Protein AF-A0A1Y2CC03-F1 (afdb_monomer_lite)

InterPro domains:
  IPR059296 Domain of unknown function DUF8252 [PF26780] (198-250)

Organism: NCBI:txid329046

pLDDT: mean 74.53, std 17.17, range [28.02, 93.81]

Secondary structure (DSSP, 8-state):
-GGGT-----PPPPPP----S-SEEEIIIIIHHHHHHHHHTTS----TT------PPTT-EEEETTEEBTTTBS------SSS------SSSS---SSHHHHHHHHHHHHHHHHHH-SSTTSS--B-SSS-B-TTGGGTT-EEEEE-TTS-EEEEE-EEETTTTEEESS-TTS-----------------------TTSSS-TTS-BSSPPPTTS-HHHHHHHHH-THHHHT-B-HHHHHTHHHHSS---

Structure (mmCIF, N/CA/C/O backbone):
data_AF-A0A1Y2CC03-F1
#
_entry.id   AF-A0A1Y2CC03-F1
#
loop_
_atom_site.group_PDB
_atom_site.id
_atom_site.type_symbol
_atom_site.label_atom_id
_atom_site.label_alt_id
_atom_site.label_comp_id
_atom_site.label_asym_id
_atom_site.label_entity_id
_atom_site.label_seq_id
_atom_site.pdbx_PDB_ins_code
_atom_site.Cartn_x
_atom_site.Cartn_y
_atom_site.Cartn_z
_atom_site.occupancy
_atom_site.B_iso_or_equiv
_atom_site.auth_seq_id
_atom_site.auth_comp_id
_atom_site.auth_asym_id
_atom_site.auth_atom_id
_atom_site.pdbx_PDB_model_num
ATOM 1 N N . MET A 1 1 ? 8.704 -14.230 -10.658 1.00 61.09 1 MET A N 1
ATOM 2 C CA . MET A 1 1 ? 8.666 -15.001 -9.395 1.00 61.09 1 MET A CA 1
ATOM 3 C C . MET A 1 1 ? 8.163 -16.453 -9.520 1.00 61.09 1 MET A C 1
ATOM 5 O O . MET A 1 1 ? 8.523 -17.242 -8.661 1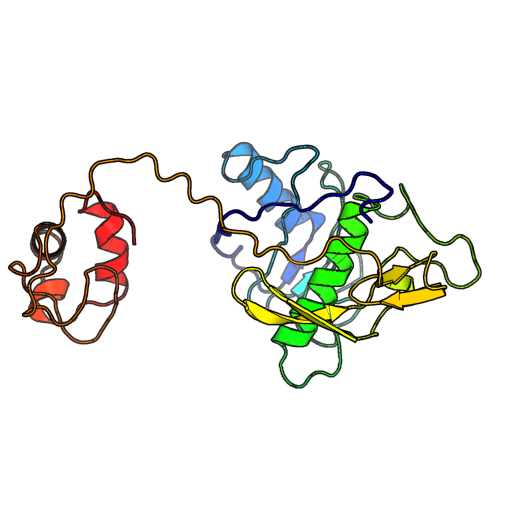.00 61.09 1 MET A O 1
ATOM 9 N N . TYR A 1 2 ? 7.420 -16.869 -10.565 1.00 59.94 2 TYR A N 1
ATOM 10 C CA . TYR A 1 2 ? 6.888 -18.253 -10.681 1.00 59.94 2 TYR A CA 1
ATOM 11 C C . TYR A 1 2 ? 7.929 -19.383 -10.521 1.00 59.94 2 TYR A C 1
ATOM 13 O O . TYR A 1 2 ? 7.615 -20.429 -9.963 1.00 59.94 2 TYR A O 1
ATOM 21 N N . GLN A 1 3 ? 9.178 -19.152 -10.943 1.00 59.22 3 GLN A N 1
ATOM 22 C CA . GLN A 1 3 ? 10.313 -20.075 -10.762 1.00 59.22 3 GLN A CA 1
ATOM 23 C C . GLN A 1 3 ? 10.640 -20.426 -9.294 1.00 59.22 3 GLN A C 1
ATOM 25 O O . GLN A 1 3 ? 11.442 -21.318 -9.048 1.00 59.22 3 GLN A O 1
ATOM 30 N N . TYR A 1 4 ? 10.005 -19.746 -8.336 1.00 63.81 4 TYR A N 1
ATOM 31 C CA . TYR A 1 4 ? 10.145 -19.952 -6.898 1.00 63.81 4 TYR A CA 1
ATOM 32 C C . TYR A 1 4 ? 8.812 -20.324 -6.220 1.00 63.81 4 TYR A C 1
ATOM 34 O O . TYR A 1 4 ? 8.603 -20.037 -5.048 1.00 63.81 4 TYR A O 1
ATOM 42 N N . SER A 1 5 ? 7.867 -20.907 -6.965 1.00 69.44 5 SER A N 1
ATOM 43 C CA . SER A 1 5 ? 6.521 -21.290 -6.492 1.00 69.44 5 SER A CA 1
ATOM 44 C C . SER A 1 5 ? 5.585 -20.138 -6.084 1.00 69.44 5 SER A C 1
ATOM 46 O O . SER A 1 5 ? 4.422 -20.390 -5.771 1.00 69.44 5 SER A O 1
ATOM 48 N N . ILE A 1 6 ? 6.024 -18.877 -6.167 1.00 73.44 6 ILE A N 1
ATOM 49 C CA . ILE A 1 6 ? 5.169 -17.695 -5.977 1.00 73.44 6 ILE A CA 1
ATOM 50 C C . ILE A 1 6 ? 4.218 -17.574 -7.181 1.00 73.44 6 ILE A C 1
ATOM 52 O O . ILE A 1 6 ? 4.602 -17.162 -8.283 1.00 73.44 6 ILE A O 1
ATOM 56 N N . GLY A 1 7 ? 2.972 -18.005 -6.972 1.00 74.38 7 GLY A N 1
ATOM 57 C CA . GLY A 1 7 ? 1.895 -18.001 -7.962 1.00 74.38 7 GLY A CA 1
ATOM 58 C C . GLY A 1 7 ? 1.059 -16.716 -7.973 1.00 74.38 7 GLY A C 1
ATOM 59 O O . GLY A 1 7 ? 1.356 -15.739 -7.292 1.00 74.38 7 GLY A O 1
ATOM 60 N N . ARG A 1 8 ? -0.036 -16.719 -8.745 1.00 76.31 8 ARG A N 1
ATOM 61 C CA . ARG A 1 8 ? -1.055 -15.661 -8.658 1.00 76.31 8 ARG A CA 1
ATOM 62 C C . ARG A 1 8 ? -1.867 -15.842 -7.374 1.00 76.31 8 ARG A C 1
ATOM 64 O O . ARG A 1 8 ? -2.491 -16.887 -7.204 1.00 76.31 8 ARG A O 1
ATOM 71 N N . GLY A 1 9 ? -1.903 -14.816 -6.529 1.00 77.31 9 GLY A N 1
ATOM 72 C CA . GLY A 1 9 ? -2.859 -14.731 -5.426 1.00 77.31 9 GLY A CA 1
ATOM 73 C C . GLY A 1 9 ? -4.279 -14.389 -5.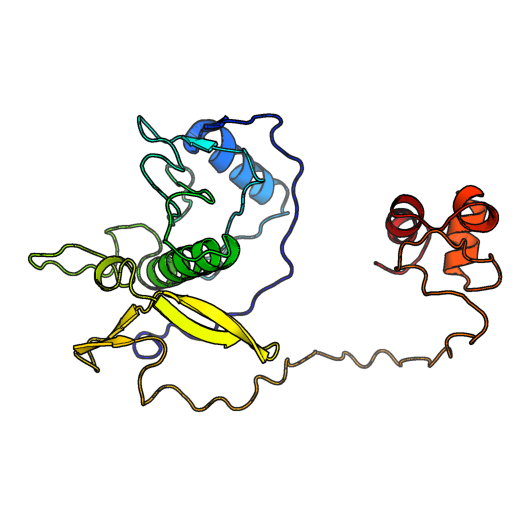896 1.00 77.31 9 GLY A C 1
ATOM 74 O O . GLY A 1 9 ? -4.523 -14.094 -7.069 1.00 77.31 9 GLY A O 1
ATOM 75 N N . SER A 1 10 ? -5.212 -14.390 -4.948 1.00 80.56 10 SER A N 1
ATOM 76 C CA . SER A 1 10 ? -6.584 -13.899 -5.109 1.00 80.56 10 SER A CA 1
ATOM 77 C C . SER A 1 10 ? -6.873 -12.834 -4.056 1.00 80.56 10 SER A C 1
ATOM 79 O O . SER A 1 10 ? -6.612 -13.072 -2.878 1.00 80.56 10 SER A O 1
ATOM 81 N N . ALA A 1 11 ? -7.455 -11.705 -4.455 1.00 81.25 11 ALA A N 1
ATOM 82 C CA . ALA A 1 11 ? -7.939 -10.697 -3.518 1.00 81.25 11 ALA A CA 1
ATOM 83 C C . ALA A 1 11 ? -9.360 -11.022 -3.023 1.00 81.25 11 ALA A C 1
ATOM 85 O O . ALA A 1 11 ? -10.190 -11.540 -3.774 1.00 81.25 11 ALA A O 1
ATOM 86 N N . VAL A 1 12 ? -9.640 -10.666 -1.771 1.00 81.62 12 VAL A N 1
ATOM 87 C CA . VAL A 1 12 ? -10.997 -10.530 -1.217 1.00 81.62 12 VAL A CA 1
ATOM 88 C C . VAL A 1 12 ? -11.350 -9.037 -1.128 1.00 81.62 12 VAL A C 1
ATOM 90 O O . VAL A 1 12 ? -10.433 -8.212 -1.171 1.00 81.62 12 VAL A O 1
ATOM 93 N N . PRO A 1 13 ? -12.635 -8.651 -1.010 1.00 82.94 13 PRO A N 1
ATOM 94 C CA . PRO A 1 13 ? -13.000 -7.262 -0.740 1.00 82.94 13 PRO A CA 1
ATOM 95 C C . PRO A 1 13 ? -12.282 -6.728 0.505 1.00 82.94 13 PRO A C 1
ATOM 97 O O . PRO A 1 13 ? -12.190 -7.422 1.519 1.00 82.94 13 PRO A O 1
ATOM 100 N N . GLY A 1 14 ? -11.770 -5.499 0.422 1.00 79.06 14 GLY A N 1
ATOM 101 C CA . GLY A 1 14 ? -11.147 -4.829 1.561 1.00 79.06 14 GLY A CA 1
ATOM 102 C C . GLY A 1 14 ? -12.165 -4.523 2.661 1.00 79.06 14 GLY A C 1
ATOM 103 O O . GLY A 1 14 ? -13.345 -4.311 2.383 1.00 79.06 14 GLY A O 1
ATOM 104 N N . ILE A 1 15 ? -11.700 -4.471 3.910 1.00 83.88 15 ILE A N 1
ATOM 105 C CA . ILE A 1 15 ? -12.513 -4.026 5.047 1.00 83.88 15 ILE A CA 1
ATOM 106 C C . ILE A 1 15 ? -12.154 -2.586 5.413 1.00 83.88 15 ILE A C 1
ATOM 108 O O . ILE A 1 15 ? -10.980 -2.249 5.559 1.00 83.88 15 ILE A O 1
ATOM 112 N N . ALA A 1 16 ? -13.166 -1.741 5.598 1.00 84.31 16 ALA A N 1
ATOM 113 C CA . ALA A 1 16 ? -12.998 -0.457 6.264 1.00 84.31 16 ALA A CA 1
ATOM 114 C C . ALA A 1 16 ? -13.136 -0.653 7.781 1.00 84.31 16 ALA A C 1
ATOM 116 O O . ALA A 1 16 ? -13.992 -1.406 8.251 1.00 84.31 16 ALA A O 1
ATOM 117 N N . ILE A 1 17 ? -12.298 0.036 8.550 1.00 81.50 17 ILE A N 1
ATOM 118 C CA . ILE A 1 17 ? -12.359 0.066 10.015 1.00 81.50 17 ILE A CA 1
ATOM 119 C C . ILE A 1 17 ? -12.571 1.510 10.487 1.00 81.50 17 ILE A C 1
ATOM 121 O O . ILE A 1 17 ? -12.115 2.433 9.806 1.00 81.50 17 ILE A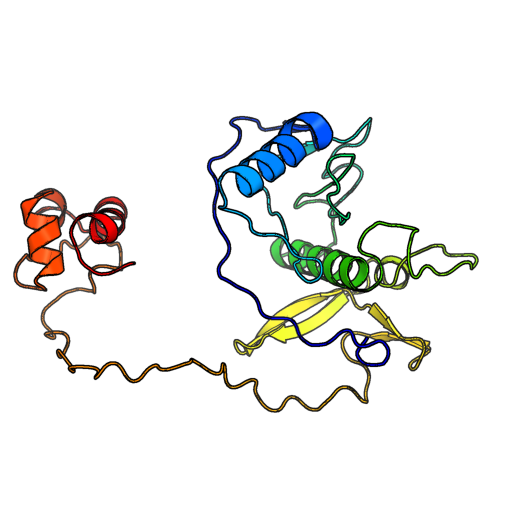 O 1
ATOM 125 N N . PRO A 1 18 ? -13.243 1.739 11.632 1.00 80.44 18 PRO A N 1
ATOM 126 C CA . PRO A 1 18 ? -13.321 3.067 12.230 1.00 80.44 18 PRO A CA 1
ATOM 127 C C . PRO A 1 18 ? -11.924 3.658 12.445 1.00 80.44 18 PRO A C 1
ATOM 129 O O . PRO A 1 18 ? -10.984 2.934 12.780 1.00 80.44 18 PRO A O 1
ATOM 132 N N . THR A 1 19 ? -11.784 4.972 12.266 1.00 73.50 19 THR A N 1
ATOM 133 C CA . THR A 1 19 ? -10.498 5.639 12.497 1.00 73.50 19 THR A CA 1
ATOM 134 C C . THR A 1 19 ? -10.124 5.564 13.979 1.00 73.50 19 THR A C 1
ATOM 136 O O . THR A 1 19 ? -10.984 5.602 14.858 1.00 73.50 19 THR A O 1
ATOM 139 N N . LEU A 1 20 ? -8.825 5.516 14.278 1.00 80.50 20 LEU A N 1
ATOM 140 C CA . LEU A 1 20 ? -8.320 5.505 15.658 1.00 80.50 20 LEU A CA 1
ATOM 141 C C . LEU A 1 20 ? -8.378 6.894 16.337 1.00 80.50 20 LEU A C 1
ATOM 143 O O . LEU A 1 20 ? -7.741 7.106 17.363 1.00 80.50 20 LEU A O 1
ATOM 147 N N . GLY A 1 21 ? -9.103 7.863 15.760 1.00 83.19 21 GLY A N 1
ATOM 148 C CA . GLY A 1 21 ? -9.280 9.211 16.318 1.00 83.19 21 GLY A CA 1
ATOM 149 C C . GLY A 1 21 ? -8.020 10.089 16.355 1.00 83.19 21 GLY A C 1
ATOM 150 O O . GLY A 1 21 ? -8.042 11.150 16.975 1.00 83.19 21 GLY A O 1
ATOM 151 N N . LYS A 1 22 ? -6.927 9.670 15.707 1.00 84.19 22 LYS A N 1
ATOM 152 C CA . LYS A 1 22 ? -5.620 10.343 15.718 1.00 84.19 22 LYS A CA 1
ATOM 153 C C . LYS A 1 22 ? -5.163 10.711 14.304 1.00 84.19 22 LYS A C 1
ATOM 155 O O . LYS A 1 22 ? -5.332 9.926 13.375 1.00 84.19 22 LYS A O 1
ATOM 160 N N . SER A 1 23 ? -4.521 11.872 14.169 1.00 83.12 23 SER A N 1
ATOM 161 C CA . SER A 1 23 ? -3.794 12.295 12.959 1.00 83.12 23 SER A CA 1
ATOM 162 C C . SER A 1 23 ? -2.348 11.788 12.909 1.00 83.12 23 SER A C 1
ATOM 164 O O . SER A 1 23 ? -1.760 11.751 11.834 1.00 83.12 23 SER A O 1
ATOM 166 N N . THR A 1 24 ? -1.787 11.360 14.041 1.00 86.81 24 THR A N 1
ATOM 167 C CA . THR A 1 24 ? -0.498 10.660 14.106 1.00 86.81 24 THR A CA 1
ATOM 168 C C . THR A 1 24 ? -0.704 9.322 14.801 1.00 86.81 24 THR A C 1
ATOM 170 O O . THR A 1 24 ? -1.187 9.299 15.933 1.00 86.81 24 THR A O 1
ATOM 173 N N . LEU A 1 25 ? -0.363 8.226 14.127 1.00 86.94 25 LEU A N 1
ATOM 174 C CA . LEU A 1 25 ? -0.425 6.869 14.667 1.00 86.94 25 LEU A CA 1
ATOM 175 C C . LEU A 1 25 ? 0.981 6.348 14.900 1.00 86.94 25 LEU A C 1
ATOM 177 O O . LEU A 1 25 ? 1.803 6.369 13.985 1.00 86.94 25 LEU A O 1
ATOM 181 N N . ASP A 1 26 ? 1.230 5.829 16.095 1.00 86.00 26 ASP A N 1
ATOM 182 C CA . ASP A 1 26 ? 2.444 5.065 16.334 1.00 86.00 26 ASP A CA 1
ATOM 183 C C . ASP A 1 26 ? 2.249 3.611 15.899 1.00 86.00 26 ASP A C 1
ATOM 185 O O . ASP A 1 26 ? 1.267 2.960 16.258 1.00 86.00 26 ASP A O 1
ATOM 189 N N . ASP A 1 27 ? 3.178 3.084 15.114 1.00 80.50 27 ASP A N 1
ATOM 190 C CA . ASP A 1 27 ? 3.051 1.740 14.565 1.00 80.50 27 ASP A CA 1
ATOM 191 C C . ASP A 1 27 ? 3.018 0.647 15.645 1.00 80.50 27 ASP A C 1
ATOM 193 O O . ASP A 1 27 ? 2.167 -0.246 15.599 1.00 80.50 27 ASP A O 1
ATOM 197 N N . GLN A 1 28 ? 3.886 0.743 16.653 1.00 78.50 28 GLN A N 1
ATOM 198 C CA . GLN A 1 28 ? 3.948 -0.248 17.724 1.00 78.50 28 GLN A CA 1
ATOM 199 C C . GLN A 1 28 ? 2.745 -0.142 18.662 1.00 78.50 28 GLN A C 1
ATOM 201 O O . GLN A 1 28 ? 2.149 -1.154 19.024 1.00 78.50 28 GLN A O 1
ATOM 206 N N . ASN A 1 29 ? 2.384 1.077 19.060 1.00 82.25 29 ASN A N 1
ATOM 207 C CA . ASN A 1 29 ? 1.392 1.291 20.109 1.00 82.25 29 ASN A CA 1
ATOM 208 C C . ASN A 1 29 ? -0.050 1.361 19.576 1.00 82.25 29 ASN A C 1
ATOM 210 O O . ASN A 1 29 ? -0.965 0.902 20.262 1.00 82.25 29 ASN A O 1
ATOM 214 N N . ASP A 1 30 ? -0.269 1.877 18.361 1.00 86.94 30 ASP A N 1
ATOM 215 C CA . ASP A 1 30 ? -1.602 2.033 17.763 1.00 86.94 30 ASP A CA 1
ATOM 216 C C . ASP A 1 30 ? -1.902 0.982 16.686 1.00 86.94 30 ASP A C 1
ATOM 218 O O . ASP A 1 30 ? -2.945 0.324 16.744 1.00 86.94 30 ASP A O 1
ATOM 222 N N . ILE A 1 31 ? -1.015 0.807 15.698 1.00 85.38 31 ILE A N 1
ATOM 223 C CA . ILE A 1 31 ? -1.311 -0.007 14.503 1.00 85.38 31 ILE A CA 1
ATOM 224 C C . ILE A 1 31 ? -1.268 -1.499 14.828 1.00 85.38 31 ILE A C 1
ATOM 226 O O . ILE A 1 31 ? -2.253 -2.196 14.588 1.00 85.38 31 ILE A O 1
ATOM 230 N N . GLN A 1 32 ? -0.177 -1.994 15.418 1.00 81.38 32 GLN A N 1
ATOM 231 C CA . GLN A 1 32 ? -0.055 -3.405 15.808 1.00 81.38 32 GLN A CA 1
ATOM 232 C C . GLN A 1 32 ? -1.138 -3.804 16.824 1.00 81.38 32 GLN A C 1
ATOM 234 O O . GLN A 1 32 ? -1.776 -4.845 16.665 1.00 81.38 32 GLN A O 1
ATOM 239 N N . THR A 1 33 ? -1.440 -2.937 17.798 1.00 82.19 33 THR A N 1
ATOM 240 C CA . THR A 1 33 ? -2.562 -3.107 18.740 1.00 82.19 33 THR A CA 1
ATOM 241 C C . THR A 1 33 ? -3.907 -3.239 18.017 1.00 82.19 33 THR A C 1
ATOM 243 O O . THR A 1 33 ? -4.707 -4.127 18.326 1.00 82.19 33 THR A O 1
ATOM 246 N N . MET A 1 34 ? -4.174 -2.378 17.031 1.00 86.38 34 MET A N 1
ATOM 247 C CA . MET A 1 34 ? -5.389 -2.431 16.216 1.00 86.38 34 MET A CA 1
ATOM 248 C C . MET A 1 34 ? -5.466 -3.727 15.395 1.00 86.38 34 MET A C 1
ATOM 250 O O . MET A 1 34 ? -6.498 -4.400 15.434 1.00 86.38 34 MET A O 1
ATOM 254 N N . LEU A 1 35 ? -4.379 -4.135 14.733 1.00 86.00 35 LEU A N 1
ATOM 255 C CA . LEU A 1 35 ? -4.321 -5.377 13.957 1.00 86.00 35 LEU A CA 1
ATOM 256 C C . LEU A 1 35 ? -4.541 -6.612 14.837 1.00 86.00 35 LEU A C 1
ATOM 258 O O . LEU A 1 35 ? -5.360 -7.465 14.493 1.00 86.00 35 LEU A O 1
ATOM 262 N N . TYR A 1 36 ? -3.899 -6.675 16.006 1.00 80.56 36 TYR A N 1
ATOM 263 C CA . TYR A 1 36 ? -4.107 -7.745 16.981 1.00 80.56 36 TYR A CA 1
ATOM 264 C C . TYR A 1 36 ? -5.582 -7.849 17.395 1.00 80.56 36 TYR A C 1
ATOM 266 O O . TYR A 1 36 ? -6.165 -8.932 17.345 1.00 80.56 36 TYR A O 1
ATOM 274 N N . ASN A 1 37 ? -6.235 -6.725 17.703 1.00 82.12 37 ASN A N 1
ATOM 275 C CA . ASN A 1 37 ? -7.661 -6.701 18.044 1.00 82.12 37 ASN A CA 1
ATOM 276 C C . ASN A 1 37 ? -8.568 -7.145 16.880 1.00 82.12 37 ASN A C 1
ATOM 278 O O . ASN A 1 37 ? -9.594 -7.796 17.105 1.00 82.12 37 ASN A O 1
ATOM 282 N N . LEU A 1 38 ? -8.206 -6.847 15.628 1.00 86.56 38 LEU A N 1
ATOM 283 C CA . LEU A 1 38 ? -8.931 -7.339 14.452 1.00 86.56 38 LEU A CA 1
ATOM 284 C C . LEU A 1 38 ? -8.756 -8.850 14.238 1.00 86.56 38 LEU A C 1
ATOM 286 O O . LEU A 1 38 ? -9.706 -9.507 13.809 1.00 86.56 38 LEU A O 1
ATOM 290 N N . VAL A 1 39 ? -7.590 -9.414 14.567 1.00 85.25 39 VAL A N 1
ATOM 291 C CA . VAL A 1 39 ? -7.361 -10.870 14.557 1.00 85.25 39 VAL A CA 1
ATOM 292 C C . VAL A 1 39 ? -8.139 -11.553 15.686 1.00 85.25 39 VAL A C 1
ATOM 294 O O . VAL A 1 39 ? -8.877 -12.501 15.429 1.00 85.25 39 VAL A O 1
ATOM 297 N N . GLN A 1 40 ? -8.065 -11.036 16.918 1.00 83.31 40 GLN A N 1
ATOM 298 C CA . GLN A 1 40 ? -8.779 -11.592 18.080 1.00 83.31 40 GLN A CA 1
ATOM 299 C C . GLN A 1 40 ? -10.307 -11.541 17.925 1.00 83.31 40 GLN A C 1
ATOM 301 O O . GLN A 1 40 ? -11.007 -12.472 18.316 1.00 83.31 40 GLN A O 1
ATOM 306 N N . SER A 1 41 ? -10.843 -10.488 17.299 1.00 87.00 41 SER A N 1
ATOM 307 C CA . SER A 1 41 ? -12.272 -10.397 16.951 1.00 87.00 41 SER A CA 1
ATOM 308 C C . SER A 1 41 ? -12.666 -11.208 15.705 1.00 87.00 41 SER A C 1
ATOM 310 O O . SER A 1 41 ? -13.832 -11.201 15.311 1.00 87.00 41 SER A O 1
ATOM 312 N N . GLY A 1 42 ? -11.719 -11.902 15.064 1.00 85.62 42 GLY A N 1
ATOM 313 C CA . GLY A 1 42 ? -11.949 -12.721 13.873 1.00 85.62 42 GLY A CA 1
ATOM 314 C C . GLY A 1 42 ? -12.298 -11.933 12.606 1.00 85.62 42 GLY A C 1
ATOM 315 O O . GLY A 1 42 ? -12.747 -12.544 11.631 1.00 85.62 42 GLY A O 1
ATOM 316 N N . LYS A 1 43 ? -12.111 -10.604 12.603 1.00 87.69 43 LYS A N 1
ATOM 317 C CA . LYS A 1 43 ? -12.283 -9.736 11.425 1.00 87.69 43 LYS A CA 1
ATOM 318 C C . LYS A 1 43 ? -11.148 -9.919 10.420 1.00 87.69 43 LYS A C 1
ATOM 320 O O . LYS A 1 43 ? -11.402 -9.944 9.220 1.00 87.69 43 LYS A O 1
ATOM 325 N N . LEU A 1 44 ? -9.922 -10.090 10.911 1.00 86.88 44 LEU A N 1
ATOM 326 C CA . LEU A 1 44 ? -8.784 -10.570 10.130 1.00 86.88 44 LEU A CA 1
ATOM 327 C C . LEU A 1 44 ? -8.527 -12.038 10.471 1.00 86.88 44 LEU A C 1
ATOM 329 O O . LEU A 1 44 ? -8.635 -12.450 11.624 1.00 8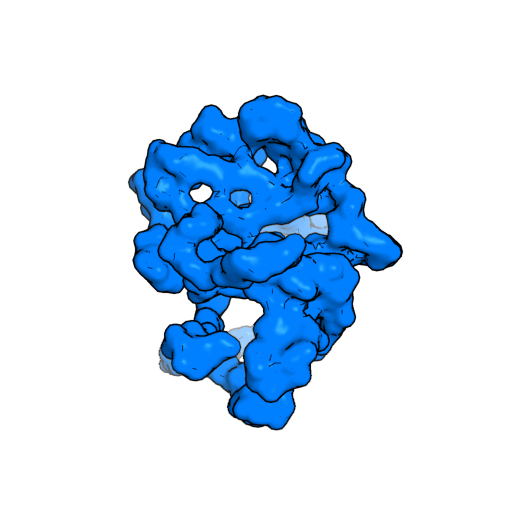6.88 44 LEU A O 1
ATOM 333 N N . LYS A 1 45 ? -8.194 -12.837 9.457 1.00 87.81 45 LYS A N 1
ATOM 334 C CA . LYS A 1 45 ? -7.901 -14.273 9.594 1.00 87.81 45 LYS A CA 1
ATOM 335 C C . LYS A 1 45 ? -6.593 -14.582 8.864 1.00 87.81 45 LYS A C 1
ATOM 337 O O . LYS A 1 45 ? -6.632 -15.118 7.757 1.00 87.81 45 LYS A O 1
ATOM 342 N N . PRO A 1 46 ? -5.443 -14.125 9.391 1.00 84.44 46 PRO A N 1
ATOM 343 C CA . PRO A 1 46 ? -4.148 -14.358 8.767 1.00 84.44 46 PRO A CA 1
ATOM 344 C C . PRO A 1 46 ? -3.845 -15.853 8.654 1.00 84.44 46 PRO A C 1
ATOM 346 O O . PRO A 1 46 ? -4.206 -16.656 9.512 1.00 84.44 46 PRO A O 1
ATOM 349 N N . THR A 1 47 ? -3.149 -16.206 7.581 1.00 82.44 47 THR A N 1
ATOM 350 C CA . THR A 1 47 ? -2.514 -17.508 7.376 1.00 82.44 47 THR A CA 1
ATOM 351 C C . THR A 1 47 ? -1.101 -17.257 6.857 1.00 82.44 47 THR A C 1
ATOM 353 O O . THR A 1 47 ? -0.805 -16.149 6.413 1.00 82.44 47 THR A O 1
ATOM 356 N N . ALA A 1 48 ? -0.256 -18.289 6.813 1.00 76.62 48 ALA A N 1
ATOM 357 C CA . ALA A 1 48 ? 1.076 -18.195 6.206 1.00 76.62 48 ALA A CA 1
ATOM 358 C C . ALA A 1 48 ? 1.070 -17.759 4.719 1.00 76.62 48 ALA A C 1
ATOM 360 O O . ALA A 1 48 ? 2.111 -17.391 4.197 1.00 76.62 48 ALA A O 1
ATOM 361 N N . ASN A 1 49 ? -0.087 -17.787 4.042 1.00 78.44 49 ASN A N 1
ATOM 362 C CA . ASN A 1 49 ? -0.261 -17.360 2.649 1.00 78.44 49 ASN A CA 1
ATOM 363 C C . ASN A 1 49 ? -1.227 -16.162 2.521 1.00 78.44 49 ASN A C 1
ATOM 365 O O . ASN A 1 49 ? -1.953 -16.053 1.531 1.00 78.44 49 ASN A O 1
ATOM 369 N N . THR A 1 50 ? -1.315 -15.290 3.533 1.00 82.75 50 THR A N 1
ATOM 370 C CA . THR A 1 50 ? -2.203 -14.116 3.506 1.00 82.75 50 THR A CA 1
ATOM 371 C C . THR A 1 50 ? -1.426 -12.818 3.673 1.00 82.75 50 THR A C 1
ATOM 373 O O . THR A 1 50 ? -0.752 -12.619 4.675 1.00 82.75 50 THR A O 1
ATOM 376 N N . TYR A 1 51 ? -1.602 -11.913 2.713 1.00 82.62 51 TYR A N 1
ATOM 377 C CA . TYR A 1 51 ? -1.090 -10.547 2.741 1.00 82.62 51 TYR A CA 1
ATOM 378 C C . TYR A 1 51 ? -2.239 -9.559 2.970 1.00 82.62 51 TYR A C 1
ATOM 380 O O . TYR A 1 51 ? -3.322 -9.728 2.403 1.00 82.62 51 TYR A O 1
ATOM 388 N N . TYR A 1 52 ? -1.994 -8.528 3.779 1.00 84.75 52 TYR A N 1
ATOM 389 C CA . TYR A 1 52 ? -2.950 -7.462 4.070 1.00 84.75 52 TYR A CA 1
ATOM 390 C C . TYR A 1 52 ? -2.311 -6.098 3.773 1.00 84.75 52 TYR A C 1
ATOM 392 O O . TYR A 1 52 ? -1.549 -5.604 4.603 1.00 84.75 52 TYR A O 1
ATOM 400 N N . PRO A 1 53 ? -2.613 -5.461 2.626 1.00 81.06 53 PRO A N 1
ATOM 401 C CA . PRO A 1 53 ? -2.227 -4.075 2.399 1.00 81.06 53 PRO A CA 1
ATOM 402 C C . PRO A 1 53 ? -3.082 -3.169 3.293 1.00 81.06 53 PRO A C 1
ATOM 404 O O . PRO A 1 53 ? -4.314 -3.234 3.264 1.00 81.06 53 PRO A O 1
ATOM 407 N N . ILE A 1 54 ? -2.435 -2.331 4.103 1.00 81.69 54 ILE A N 1
ATOM 408 C CA . ILE A 1 54 ? -3.108 -1.422 5.037 1.00 81.69 54 ILE A CA 1
ATOM 409 C C . ILE A 1 54 ? -2.971 0.003 4.506 1.00 81.69 54 ILE A C 1
ATOM 411 O O . ILE A 1 54 ? -1.870 0.539 4.397 1.00 81.69 54 ILE A O 1
ATOM 415 N N . HIS A 1 55 ? -4.104 0.629 4.197 1.00 78.00 55 HIS A N 1
ATOM 416 C CA . HIS A 1 55 ? -4.159 2.012 3.736 1.00 78.00 55 HIS A CA 1
ATOM 417 C C . HIS A 1 55 ? -4.768 2.904 4.818 1.00 78.00 55 HIS A C 1
ATOM 419 O O . HIS A 1 55 ? -5.849 2.621 5.336 1.00 78.00 55 HIS A O 1
ATOM 425 N N . PHE A 1 56 ? -4.080 3.998 5.142 1.00 78.00 56 PHE A N 1
ATOM 426 C CA . PHE A 1 56 ? -4.543 4.993 6.106 1.00 78.00 56 PHE A CA 1
ATOM 427 C C . PHE A 1 56 ? -5.234 6.164 5.399 1.00 78.00 56 PHE A C 1
ATOM 429 O O . PHE A 1 56 ? -4.964 6.458 4.233 1.00 78.00 56 PHE A O 1
ATOM 436 N N . ALA A 1 57 ? -6.147 6.830 6.108 1.00 71.94 57 ALA A N 1
ATOM 437 C CA . ALA A 1 57 ? -6.873 7.976 5.571 1.00 71.94 57 ALA A CA 1
ATOM 438 C C . ALA A 1 57 ? -5.927 9.164 5.274 1.00 71.94 57 ALA A C 1
ATOM 440 O O . ALA A 1 57 ? -4.921 9.335 5.970 1.00 71.94 57 ALA A O 1
ATOM 441 N N . PRO A 1 58 ? -6.246 10.025 4.287 1.00 70.44 58 PRO A N 1
ATOM 442 C CA . PRO A 1 58 ? -5.476 11.239 4.026 1.00 70.44 58 PRO A CA 1
ATOM 443 C C . PRO A 1 58 ? -5.318 12.107 5.282 1.00 70.44 58 PRO A C 1
ATOM 445 O O . PRO A 1 58 ? -6.273 12.311 6.028 1.00 70.44 58 PRO A O 1
ATOM 448 N N . GLY A 1 59 ? -4.112 12.632 5.504 1.00 70.12 59 GLY A N 1
ATOM 449 C CA . GLY A 1 59 ? -3.788 13.445 6.682 1.00 70.12 59 GLY A CA 1
ATOM 450 C C . GLY A 1 59 ? -3.406 12.651 7.938 1.00 70.12 59 GLY A C 1
ATOM 451 O O . GLY A 1 59 ? -3.045 13.270 8.936 1.00 70.12 59 GLY A O 1
ATOM 452 N N . VAL A 1 60 ? -3.433 11.314 7.896 1.00 79.31 60 VAL A N 1
ATOM 453 C CA . VAL A 1 60 ? -2.811 10.467 8.924 1.00 79.31 60 VAL A CA 1
ATOM 454 C C . VAL A 1 60 ? -1.320 10.308 8.619 1.00 79.31 60 VAL A C 1
ATOM 456 O O . VAL A 1 60 ? -0.954 9.951 7.500 1.00 79.31 60 VAL A O 1
ATOM 459 N N . SER A 1 61 ? -0.466 10.548 9.616 1.00 79.94 61 SER A N 1
ATOM 460 C CA . SER A 1 61 ? 0.966 10.239 9.571 1.00 79.94 61 SER A CA 1
ATOM 461 C C . SER A 1 61 ? 1.296 9.062 10.484 1.00 79.94 61 SER A C 1
ATOM 463 O O . SER A 1 61 ? 0.765 8.958 11.589 1.00 79.94 61 SER A O 1
ATOM 465 N N . ILE A 1 62 ? 2.182 8.180 10.030 1.00 82.56 62 ILE A N 1
ATOM 466 C CA . ILE A 1 62 ? 2.659 7.021 10.789 1.00 82.56 62 ILE A CA 1
ATOM 467 C C . ILE A 1 62 ? 4.039 7.320 11.379 1.00 82.56 62 ILE A C 1
ATOM 469 O O . ILE A 1 62 ? 4.910 7.830 10.668 1.00 82.56 62 ILE A O 1
ATOM 473 N N . THR A 1 63 ? 4.260 6.983 12.649 1.00 84.12 63 THR A N 1
ATOM 474 C CA . THR A 1 63 ? 5.575 7.044 13.306 1.00 84.12 63 THR A CA 1
ATOM 475 C C . THR A 1 63 ? 6.084 5.659 13.685 1.00 84.12 63 THR A C 1
ATOM 477 O O . THR A 1 63 ? 5.317 4.791 14.090 1.00 84.12 63 THR A O 1
ATOM 480 N N . THR A 1 64 ? 7.400 5.465 13.586 1.00 75.06 64 THR A N 1
ATOM 481 C CA . THR A 1 64 ? 8.104 4.330 14.203 1.00 75.06 64 THR A CA 1
ATOM 482 C C . THR A 1 64 ? 9.516 4.762 14.596 1.00 75.06 64 THR A C 1
ATOM 484 O O . THR A 1 64 ? 10.296 5.275 13.781 1.00 75.06 64 THR A O 1
ATOM 487 N N . GLY A 1 65 ? 9.831 4.629 15.886 1.00 79.44 65 GLY A N 1
ATOM 488 C CA . GLY A 1 65 ? 11.029 5.220 16.476 1.00 79.44 65 GLY A CA 1
ATOM 489 C C . GLY A 1 65 ? 11.075 6.736 16.247 1.00 79.44 65 GLY A C 1
ATOM 490 O O . GLY A 1 65 ? 10.168 7.460 16.644 1.00 79.44 65 GLY A O 1
ATOM 491 N N . GLN A 1 66 ? 12.137 7.218 15.598 1.00 80.50 66 GLN A N 1
ATOM 492 C CA . GLN A 1 66 ? 12.323 8.644 15.284 1.00 80.50 66 GLN A CA 1
ATOM 493 C C . GLN A 1 66 ? 11.846 9.042 13.876 1.00 80.50 66 GLN A C 1
ATOM 495 O O . GLN A 1 66 ? 11.976 10.202 13.491 1.00 80.50 66 GLN A O 1
ATOM 500 N N . TYR A 1 67 ? 11.313 8.099 13.096 1.00 79.50 67 TYR A N 1
ATOM 501 C CA . TYR A 1 67 ? 10.953 8.323 11.698 1.00 79.50 67 TYR A CA 1
ATOM 502 C C . TYR A 1 67 ? 9.452 8.548 11.538 1.00 79.50 67 TYR A C 1
ATOM 504 O O . TYR A 1 67 ? 8.639 7.822 12.113 1.00 79.50 67 TYR A O 1
ATOM 512 N N . ALA A 1 68 ? 9.100 9.518 10.695 1.00 79.19 68 ALA A N 1
ATOM 513 C CA . ALA A 1 68 ? 7.727 9.839 10.330 1.00 79.19 68 ALA A CA 1
ATOM 514 C C . ALA A 1 68 ? 7.471 9.624 8.832 1.00 79.19 68 ALA A C 1
ATOM 516 O O . ALA A 1 68 ? 8.312 9.926 7.973 1.00 79.19 68 ALA A O 1
ATOM 517 N N . SER A 1 69 ? 6.271 9.139 8.534 1.00 73.12 69 SER A N 1
ATOM 518 C CA . SER A 1 69 ? 5.764 8.981 7.177 1.00 73.12 69 SER A CA 1
ATOM 519 C C . SER A 1 69 ? 5.682 10.326 6.461 1.00 73.12 69 SER A C 1
ATOM 521 O O . SER A 1 69 ? 5.504 11.360 7.108 1.00 73.12 69 SER A O 1
ATOM 523 N N . CYS A 1 70 ? 5.822 10.333 5.135 1.00 68.44 70 CYS A N 1
ATOM 524 C CA . CYS A 1 70 ? 5.802 11.553 4.311 1.00 68.44 70 CYS A CA 1
ATOM 525 C C . CYS A 1 70 ? 6.942 12.539 4.622 1.00 68.44 70 CYS A C 1
ATOM 527 O O . CYS A 1 70 ? 6.921 13.691 4.196 1.00 68.44 70 CYS A O 1
ATOM 529 N N . SER A 1 71 ? 7.954 12.087 5.363 1.00 72.75 71 SER A N 1
ATOM 530 C CA . SER A 1 71 ? 9.217 12.798 5.588 1.00 72.75 71 SER A CA 1
ATOM 531 C C . SER A 1 71 ? 10.418 11.872 5.399 1.00 72.75 71 SER A C 1
ATOM 533 O O . SER A 1 71 ? 11.406 12.285 4.804 1.00 72.75 71 SER A O 1
ATOM 535 N N . TYR A 1 72 ? 10.317 10.618 5.856 1.00 69.00 72 TYR A N 1
ATOM 536 C CA . TYR A 1 72 ? 11.407 9.634 5.782 1.00 69.00 72 TYR A CA 1
ATOM 537 C C . TYR A 1 72 ? 11.074 8.366 4.989 1.00 69.00 72 TYR A C 1
ATOM 539 O O . TYR A 1 72 ? 11.981 7.609 4.659 1.00 69.00 72 TYR A O 1
ATOM 547 N N . PHE A 1 73 ? 9.795 8.098 4.723 1.00 70.38 73 PHE A N 1
ATOM 548 C CA . PHE A 1 73 ? 9.339 6.889 4.037 1.00 70.38 73 PHE A CA 1
ATOM 549 C C . PHE A 1 73 ? 7.935 7.068 3.451 1.00 70.38 73 PHE A C 1
ATOM 551 O O . PHE A 1 73 ? 7.221 8.023 3.780 1.00 70.38 73 PHE A O 1
ATOM 558 N N . CYS A 1 74 ? 7.550 6.100 2.621 1.00 67.50 74 CYS A N 1
ATOM 559 C CA . CYS A 1 74 ? 6.374 6.150 1.761 1.00 67.50 74 CYS A CA 1
ATOM 560 C C . CYS A 1 74 ? 5.464 4.930 1.876 1.00 67.50 74 CYS A C 1
ATOM 562 O O . CYS A 1 74 ? 4.251 5.086 2.002 1.00 67.50 74 CYS A O 1
ATOM 564 N N . ALA A 1 75 ? 6.036 3.733 1.873 1.00 69.00 75 ALA A N 1
ATOM 565 C CA . ALA A 1 75 ? 5.332 2.496 2.154 1.00 69.00 75 ALA A CA 1
ATOM 566 C C . ALA A 1 75 ? 6.270 1.521 2.873 1.00 69.00 75 ALA A C 1
ATOM 568 O O . ALA A 1 75 ? 7.342 1.922 3.346 1.00 69.00 75 ALA A O 1
ATOM 569 N N . TYR A 1 76 ? 5.759 0.305 3.060 1.00 71.38 76 TYR A N 1
ATOM 570 C CA . TYR A 1 76 ? 6.376 -0.739 3.848 1.00 71.38 76 TYR A CA 1
ATOM 571 C C . TYR A 1 76 ? 5.789 -2.126 3.643 1.00 71.38 76 TYR A C 1
ATOM 573 O O . TYR A 1 76 ? 4.609 -2.275 3.302 1.00 71.38 76 TYR A O 1
ATOM 581 N N . HIS A 1 77 ? 6.544 -3.107 4.122 1.00 67.12 77 HIS A N 1
ATOM 582 C CA . HIS A 1 77 ? 6.031 -4.385 4.566 1.00 67.12 77 HIS A CA 1
ATOM 583 C C . HIS A 1 77 ? 6.811 -4.907 5.782 1.00 67.12 77 HIS A C 1
ATOM 585 O O . HIS A 1 77 ? 7.922 -4.464 6.073 1.00 67.12 77 HIS A O 1
ATOM 591 N N . ASN A 1 78 ? 6.183 -5.821 6.521 1.00 64.94 78 ASN A N 1
ATOM 592 C CA . ASN A 1 78 ? 6.810 -6.679 7.524 1.00 64.94 78 ASN A CA 1
ATOM 593 C C . ASN A 1 78 ? 5.846 -7.829 7.864 1.00 64.94 78 ASN A C 1
ATOM 595 O O . ASN A 1 78 ? 4.626 -7.705 7.690 1.00 64.94 78 ASN A O 1
ATOM 599 N N . ALA A 1 79 ? 6.371 -8.922 8.405 1.00 60.50 79 ALA A N 1
ATOM 600 C CA . ALA A 1 79 ? 5.588 -10.021 8.923 1.00 60.50 79 ALA A CA 1
ATOM 601 C C . ALA A 1 79 ? 5.165 -9.662 10.344 1.00 60.50 79 ALA A C 1
ATOM 603 O O . ALA A 1 79 ? 5.994 -9.558 11.246 1.00 60.50 79 ALA A O 1
ATOM 604 N N . VAL A 1 80 ? 3.860 -9.506 10.564 1.00 52.41 80 VAL A N 1
ATOM 605 C CA . VAL A 1 80 ? 3.328 -9.340 11.919 1.00 52.41 80 VAL A CA 1
ATOM 606 C C . VAL A 1 80 ? 3.354 -10.694 12.637 1.00 52.41 80 VAL A C 1
ATOM 608 O O . VAL A 1 80 ? 2.348 -11.401 12.703 1.00 52.41 80 VAL A O 1
ATOM 611 N N . ASP A 1 81 ? 4.510 -11.033 13.207 1.00 48.41 81 ASP A N 1
ATOM 612 C CA . ASP A 1 81 ? 4.517 -11.538 14.582 1.00 48.41 81 ASP A CA 1
ATOM 613 C C . ASP A 1 81 ? 4.167 -10.360 15.519 1.00 48.41 81 ASP A C 1
ATOM 615 O O . ASP A 1 81 ? 4.228 -9.195 15.118 1.00 48.41 81 ASP A O 1
ATOM 619 N N . ILE A 1 82 ? 3.773 -10.607 16.768 1.00 41.28 82 ILE A N 1
ATOM 620 C CA . ILE A 1 82 ? 3.259 -9.565 17.686 1.00 41.28 82 ILE A CA 1
ATOM 621 C C . ILE A 1 82 ? 4.396 -8.699 18.283 1.00 41.28 82 ILE A C 1
ATOM 623 O O . ILE A 1 82 ? 4.319 -8.216 19.415 1.00 41.28 82 ILE A O 1
ATOM 627 N N . SER A 1 83 ? 5.477 -8.515 17.525 1.00 30.47 83 SER A N 1
ATOM 628 C CA . SER A 1 83 ? 6.657 -7.740 17.887 1.00 30.47 83 SER A CA 1
ATOM 629 C C . SER A 1 83 ? 7.299 -7.075 16.661 1.00 30.47 83 SER A C 1
ATOM 631 O O . SER A 1 83 ? 8.230 -7.634 16.087 1.00 30.47 83 SER A O 1
ATOM 633 N N . ALA A 1 84 ? 6.875 -5.833 16.375 1.00 28.02 84 ALA A N 1
ATOM 634 C CA . ALA A 1 84 ? 7.501 -4.871 15.449 1.00 28.02 84 ALA A CA 1
ATOM 635 C C . ALA A 1 84 ? 7.418 -5.214 13.946 1.00 28.02 84 ALA A C 1
ATOM 637 O O . ALA A 1 84 ? 7.388 -6.369 13.557 1.00 28.02 84 ALA A O 1
ATOM 638 N N . SER A 1 85 ? 7.445 -4.259 13.013 1.00 31.56 85 SER A N 1
ATOM 639 C CA . SER A 1 85 ? 7.112 -2.810 12.986 1.00 31.56 85 SER A CA 1
ATOM 640 C C . SER A 1 85 ? 6.941 -2.408 11.511 1.00 31.56 85 SER A C 1
ATOM 642 O O . SER A 1 85 ? 7.525 -3.139 10.709 1.00 31.56 85 SER A O 1
ATOM 644 N N . THR A 1 86 ? 6.214 -1.314 11.166 1.00 36.94 86 THR A N 1
ATOM 645 C CA . THR A 1 86 ? 5.599 -0.926 9.851 1.00 36.94 86 THR A CA 1
ATOM 646 C C . THR A 1 86 ? 5.421 0.616 9.567 1.00 36.94 86 THR A C 1
ATOM 648 O O . THR A 1 86 ? 5.539 1.406 10.499 1.00 36.94 86 THR A O 1
ATOM 651 N N . ARG A 1 87 ? 5.172 1.111 8.314 1.00 43.41 87 ARG A N 1
ATOM 652 C CA . ARG A 1 87 ? 5.476 2.509 7.819 1.00 43.41 87 ARG A CA 1
ATOM 653 C C . ARG A 1 87 ? 4.789 3.057 6.489 1.00 43.41 87 ARG A C 1
ATOM 655 O O . ARG A 1 87 ? 5.407 2.964 5.437 1.00 43.41 87 ARG A O 1
ATOM 662 N N . ALA A 1 88 ? 3.607 3.726 6.427 1.00 36.09 88 ALA A N 1
ATOM 663 C CA . ALA A 1 88 ? 3.001 4.224 5.127 1.00 36.09 88 ALA A CA 1
ATOM 664 C C . ALA A 1 88 ? 2.529 5.708 5.027 1.00 36.09 88 ALA A C 1
ATOM 666 O O . ALA A 1 88 ? 2.142 6.277 6.042 1.00 36.09 88 ALA A O 1
ATOM 667 N N . CYS A 1 89 ? 2.467 6.306 3.808 1.00 44.41 89 CYS A N 1
ATOM 668 C CA . CYS A 1 89 ? 1.713 7.544 3.462 1.00 44.41 89 CYS A CA 1
ATOM 669 C C . CYS A 1 89 ? 1.532 7.841 1.931 1.00 44.41 89 CYS A C 1
ATOM 671 O O . CYS A 1 89 ? 1.819 7.005 1.082 1.00 44.41 89 CYS A O 1
ATOM 673 N N . ALA A 1 90 ? 1.051 9.052 1.568 1.00 46.03 90 ALA A N 1
ATOM 674 C CA . ALA A 1 90 ? 0.661 9.469 0.206 1.00 46.03 90 ALA A CA 1
ATOM 675 C C . ALA A 1 90 ? 1.443 10.658 -0.435 1.00 46.03 90 ALA A C 1
ATOM 677 O O . ALA A 1 90 ? 0.940 11.270 -1.379 1.00 46.03 90 ALA A O 1
ATOM 678 N N . GLY A 1 91 ? 2.638 11.031 0.046 1.00 46.66 91 GLY A N 1
ATOM 679 C CA . GLY A 1 91 ? 3.374 12.218 -0.433 1.00 46.66 91 GLY A CA 1
ATOM 680 C C . GLY A 1 91 ? 4.900 12.101 -0.329 1.00 46.66 91 GLY A C 1
ATOM 681 O O . GLY A 1 91 ? 5.415 11.562 0.642 1.00 46.66 91 GLY A O 1
ATOM 682 N N . GLY A 1 92 ? 5.619 12.601 -1.344 1.00 55.56 92 GLY A N 1
ATOM 683 C CA . GLY A 1 92 ? 7.077 12.423 -1.506 1.00 55.56 92 GLY A CA 1
ATOM 684 C C . GLY A 1 92 ? 7.487 11.133 -2.237 1.00 55.56 92 GLY A C 1
ATOM 685 O O . GLY A 1 92 ? 8.669 10.880 -2.439 1.00 55.56 92 GLY A O 1
ATOM 686 N N . CYS A 1 93 ? 6.508 10.334 -2.664 1.00 63.38 93 CYS A N 1
ATOM 687 C CA . CYS A 1 93 ? 6.654 8.917 -3.017 1.00 63.38 93 CYS A CA 1
ATOM 688 C C . CYS A 1 93 ? 6.732 8.642 -4.523 1.00 63.38 93 CYS A C 1
ATOM 690 O O . CYS A 1 93 ? 6.231 7.630 -5.008 1.00 63.38 93 CYS A O 1
ATOM 692 N N . GLY A 1 94 ? 7.290 9.591 -5.269 1.00 68.44 94 GLY A N 1
ATOM 693 C CA . GLY A 1 94 ? 7.244 9.629 -6.725 1.00 68.44 94 GLY A CA 1
ATOM 694 C C . GLY A 1 94 ? 6.795 10.993 -7.242 1.00 68.44 94 GLY A C 1
ATOM 695 O O . GLY A 1 94 ? 6.277 11.826 -6.498 1.00 68.44 94 GLY A O 1
ATOM 696 N N . ASN A 1 95 ? 7.028 11.212 -8.536 1.00 76.00 95 ASN A N 1
ATOM 697 C CA . ASN A 1 95 ? 6.796 12.488 -9.218 1.00 76.00 95 ASN A CA 1
ATOM 698 C C . ASN A 1 95 ? 5.581 12.446 -10.167 1.00 76.00 95 ASN A C 1
ATOM 700 O O . ASN A 1 95 ? 5.426 13.346 -10.992 1.00 76.00 95 ASN A O 1
ATOM 704 N N . ASP A 1 96 ? 4.739 11.406 -10.106 1.00 81.00 96 ASP A N 1
ATOM 705 C CA . ASP A 1 96 ? 3.516 11.359 -10.912 1.00 81.00 96 ASP A CA 1
ATOM 706 C C . ASP A 1 96 ? 2.511 12.400 -10.394 1.00 81.00 96 ASP A C 1
ATOM 708 O O . ASP A 1 96 ? 2.294 12.530 -9.185 1.00 81.00 96 ASP A O 1
ATOM 712 N N . ALA A 1 97 ? 1.898 13.148 -11.314 1.00 79.75 97 ALA A N 1
ATOM 713 C CA . ALA A 1 97 ? 0.927 14.191 -10.994 1.00 79.75 97 ALA A CA 1
ATOM 714 C C . ALA A 1 97 ? -0.365 13.633 -10.366 1.00 79.75 97 ALA A C 1
ATOM 716 O O . ALA A 1 97 ? -1.077 14.356 -9.668 1.00 79.75 97 ALA A O 1
ATOM 717 N N . GLN A 1 98 ? -0.680 12.355 -10.595 1.00 78.06 98 GLN A N 1
ATOM 718 C CA . GLN A 1 98 ? -1.773 11.661 -9.929 1.00 78.06 98 GLN A CA 1
ATOM 719 C C . GLN A 1 98 ? -1.226 10.923 -8.703 1.00 78.06 98 GLN A C 1
ATOM 721 O O . GLN A 1 98 ? -0.582 9.884 -8.823 1.00 78.06 98 GLN A O 1
ATOM 726 N N . LEU A 1 99 ? -1.541 11.415 -7.500 1.00 71.31 99 LEU A N 1
ATOM 727 C CA . LEU A 1 99 ? -1.063 10.831 -6.235 1.00 71.31 99 LEU A CA 1
ATOM 728 C C . LEU A 1 99 ? -1.361 9.324 -6.097 1.00 71.31 99 LEU A C 1
ATOM 730 O O . LEU A 1 99 ? -0.582 8.591 -5.493 1.00 71.31 99 LEU A O 1
ATOM 734 N N . ILE A 1 100 ? -2.453 8.849 -6.705 1.00 73.94 100 ILE A N 1
ATOM 735 C CA . ILE A 1 100 ? -2.820 7.429 -6.722 1.00 73.94 100 ILE A CA 1
ATOM 736 C C . ILE A 1 100 ? -1.818 6.556 -7.502 1.00 73.94 100 ILE A C 1
ATOM 738 O O . ILE A 1 100 ? -1.586 5.417 -7.114 1.00 73.94 100 ILE A O 1
ATOM 742 N N . ASN A 1 101 ? -1.154 7.085 -8.536 1.00 81.00 101 ASN A N 1
ATOM 743 C CA . ASN A 1 101 ? -0.118 6.357 -9.278 1.00 81.00 101 ASN A CA 1
ATOM 744 C C . ASN A 1 101 ? 1.143 6.172 -8.424 1.00 81.00 101 ASN A C 1
ATOM 746 O O . ASN A 1 101 ? 1.746 5.101 -8.450 1.00 81.00 101 ASN A O 1
ATOM 750 N N . ASN A 1 102 ? 1.498 7.176 -7.613 1.00 77.19 102 ASN A N 1
ATOM 751 C CA . ASN A 1 102 ? 2.576 7.055 -6.628 1.00 77.19 102 ASN A CA 1
ATOM 752 C C . ASN A 1 102 ? 2.212 6.009 -5.553 1.00 77.19 102 ASN A C 1
ATOM 754 O O . ASN A 1 102 ? 3.051 5.183 -5.207 1.00 77.19 102 ASN A O 1
ATOM 758 N N . MET A 1 103 ? 0.949 5.967 -5.093 1.00 79.25 103 MET A N 1
ATOM 759 C CA . MET A 1 103 ? 0.463 4.907 -4.193 1.00 79.25 103 MET A CA 1
ATOM 760 C C . MET A 1 103 ? 0.564 3.514 -4.837 1.00 79.25 103 MET A C 1
ATOM 762 O O . MET A 1 103 ? 1.063 2.594 -4.198 1.00 79.25 103 MET A O 1
ATOM 766 N N . PHE A 1 104 ? 0.119 3.340 -6.086 1.00 81.44 104 PHE A N 1
ATOM 767 C CA . PHE A 1 104 ? 0.193 2.045 -6.769 1.00 81.44 104 PHE A CA 1
ATOM 768 C C . PHE A 1 104 ? 1.639 1.597 -7.027 1.00 81.44 104 PHE A C 1
ATOM 770 O O . PHE A 1 104 ? 1.936 0.417 -6.846 1.00 81.44 104 PHE A O 1
ATOM 777 N N . SER A 1 105 ? 2.546 2.527 -7.363 1.00 84.00 105 SER A N 1
ATOM 778 C CA . SER A 1 105 ? 3.991 2.272 -7.423 1.00 84.00 105 SER A CA 1
ATOM 779 C C . SER A 1 105 ? 4.481 1.640 -6.124 1.00 84.00 105 SER A C 1
ATOM 781 O O . SER A 1 105 ? 4.931 0.495 -6.139 1.00 84.00 105 SER A O 1
ATOM 783 N N . VAL A 1 106 ? 4.351 2.349 -4.998 1.00 81.62 106 VAL A N 1
ATOM 784 C CA . VAL A 1 106 ? 4.896 1.861 -3.724 1.00 81.62 106 VAL A CA 1
ATOM 785 C C . VAL A 1 106 ? 4.164 0.608 -3.237 1.00 81.62 106 VAL A C 1
ATOM 787 O O . VAL A 1 106 ? 4.812 -0.363 -2.886 1.00 81.62 106 VAL A O 1
ATOM 790 N N . ALA A 1 107 ? 2.837 0.519 -3.357 1.00 83.00 107 ALA A N 1
ATOM 791 C CA . ALA A 1 107 ? 2.105 -0.698 -2.992 1.00 83.00 107 ALA A CA 1
ATOM 792 C C . ALA A 1 107 ? 2.539 -1.933 -3.811 1.00 83.00 107 ALA A C 1
ATOM 794 O O . ALA A 1 107 ? 2.511 -3.048 -3.298 1.00 83.00 107 ALA A O 1
ATOM 795 N N . SER A 1 108 ? 2.951 -1.753 -5.073 1.00 86.38 108 SER A N 1
ATOM 796 C CA . SER A 1 108 ? 3.474 -2.846 -5.906 1.00 86.38 108 SER A CA 1
ATOM 797 C C . SER A 1 108 ? 4.919 -3.249 -5.582 1.00 86.38 108 SER A C 1
ATOM 799 O O . SER A 1 108 ? 5.263 -4.410 -5.788 1.00 86.38 108 SER A O 1
ATOM 801 N N . HIS A 1 109 ? 5.725 -2.320 -5.053 1.00 87.38 109 HIS A N 1
ATOM 802 C CA . HIS A 1 109 ? 7.056 -2.570 -4.490 1.00 87.38 109 HIS A CA 1
ATOM 803 C C . HIS A 1 109 ? 6.914 -3.451 -3.240 1.00 87.38 109 HIS A C 1
ATOM 805 O O . HIS A 1 109 ? 7.324 -4.610 -3.262 1.00 87.38 109 HIS A O 1
ATOM 811 N N . GLU A 1 110 ? 6.168 -2.979 -2.236 1.00 85.31 110 GLU A N 1
ATOM 812 C CA . GLU A 1 110 ? 5.962 -3.709 -0.975 1.00 85.31 110 GLU A CA 1
ATOM 813 C C . GLU A 1 110 ? 5.318 -5.082 -1.180 1.00 85.31 110 GLU A C 1
ATOM 815 O O . GLU A 1 110 ? 5.711 -6.062 -0.554 1.00 85.31 110 GLU A O 1
ATOM 820 N N . LEU A 1 111 ? 4.327 -5.185 -2.076 1.00 85.25 111 LEU A N 1
ATOM 821 C CA . LEU A 1 111 ? 3.703 -6.465 -2.409 1.00 85.25 111 LEU A CA 1
ATOM 822 C C . LEU A 1 111 ? 4.715 -7.454 -2.997 1.00 85.25 111 LEU A C 1
ATOM 824 O O . LEU A 1 111 ? 4.596 -8.651 -2.751 1.00 85.25 111 LEU A O 1
ATOM 828 N N . ALA A 1 112 ? 5.664 -6.994 -3.812 1.00 85.50 112 ALA A N 1
ATOM 829 C CA . ALA A 1 112 ? 6.654 -7.878 -4.408 1.00 85.50 112 ALA A CA 1
ATOM 830 C C . ALA A 1 112 ? 7.641 -8.399 -3.364 1.00 85.50 112 ALA A C 1
ATOM 832 O O . ALA A 1 112 ? 7.919 -9.597 -3.346 1.00 85.50 112 ALA A O 1
ATOM 833 N N . GLU A 1 113 ? 8.106 -7.512 -2.490 1.00 83.69 113 GLU A N 1
ATOM 834 C CA . GLU A 1 113 ? 9.084 -7.828 -1.454 1.00 83.69 113 GLU A CA 1
ATOM 835 C C . GLU A 1 113 ? 8.471 -8.713 -0.375 1.00 83.69 113 GLU A C 1
ATOM 837 O O . GLU A 1 113 ? 8.976 -9.813 -0.187 1.00 83.69 113 GLU A O 1
ATOM 842 N N . THR A 1 114 ? 7.273 -8.392 0.141 1.00 79.88 114 THR A N 1
ATOM 843 C CA . THR A 1 114 ? 6.528 -9.273 1.075 1.00 79.88 114 THR A CA 1
ATOM 844 C C . THR A 1 114 ? 6.354 -10.706 0.543 1.00 79.88 114 THR A C 1
ATOM 846 O O . THR A 1 114 ? 6.202 -11.652 1.314 1.00 79.88 114 THR A O 1
ATOM 849 N N . MET A 1 115 ? 6.294 -10.890 -0.782 1.00 80.12 115 MET A N 1
ATOM 850 C CA . MET A 1 115 ? 6.124 -12.209 -1.407 1.00 80.12 115 MET A CA 1
ATOM 851 C C . MET A 1 115 ? 7.443 -12.979 -1.553 1.00 80.12 115 MET A C 1
ATOM 853 O O . MET A 1 115 ? 7.400 -14.204 -1.669 1.00 80.12 115 MET A O 1
ATOM 857 N N . THR A 1 116 ? 8.592 -12.297 -1.568 1.00 77.31 116 THR A N 1
ATOM 858 C CA . THR A 1 116 ? 9.935 -12.907 -1.600 1.00 77.31 116 THR A CA 1
ATOM 859 C C . THR A 1 116 ? 10.579 -13.024 -0.220 1.00 77.31 116 THR A C 1
ATOM 861 O O . THR A 1 116 ? 11.292 -13.992 0.034 1.00 77.31 116 THR A O 1
ATOM 864 N N . ASP A 1 117 ? 10.298 -12.071 0.663 1.00 73.75 117 ASP A N 1
ATOM 865 C CA . ASP A 1 117 ? 10.696 -12.017 2.061 1.00 73.75 117 ASP A CA 1
ATOM 866 C C . ASP A 1 117 ? 9.583 -11.331 2.878 1.00 73.75 117 ASP A C 1
ATOM 868 O O . ASP A 1 117 ? 9.427 -10.115 2.829 1.00 73.75 117 ASP A O 1
ATOM 872 N N . PRO A 1 118 ? 8.750 -12.077 3.622 1.00 69.94 118 PRO A N 1
ATOM 873 C CA . PRO A 1 118 ? 7.711 -11.455 4.432 1.00 69.94 118 PRO A CA 1
ATOM 874 C C . PRO A 1 118 ? 8.247 -10.561 5.556 1.00 69.94 118 PRO A C 1
ATOM 876 O O . PRO A 1 118 ? 7.523 -9.669 5.987 1.00 69.94 118 PRO A O 1
ATOM 879 N N . SER A 1 119 ? 9.463 -10.811 6.054 1.00 68.69 119 SER A N 1
ATOM 880 C CA . SER A 1 119 ? 10.073 -10.106 7.186 1.00 68.69 119 SER A CA 1
ATOM 881 C C . SER A 1 119 ? 11.446 -9.589 6.758 1.00 68.69 119 SER A C 1
ATOM 883 O O . SER A 1 119 ? 12.370 -10.399 6.729 1.00 68.69 119 SER A O 1
ATOM 885 N N . PRO A 1 120 ? 11.617 -8.283 6.490 1.00 62.41 120 PRO A N 1
ATOM 886 C CA . PRO A 1 120 ? 12.798 -7.768 5.807 1.00 62.41 120 PRO A CA 1
ATOM 887 C C . PRO A 1 120 ? 14.132 -8.302 6.338 1.00 62.41 120 PRO A C 1
ATOM 889 O O . PRO A 1 120 ? 14.370 -8.320 7.552 1.00 62.41 120 PRO A O 1
ATOM 892 N N . ILE A 1 121 ? 15.034 -8.653 5.415 1.00 61.88 121 ILE A N 1
ATOM 893 C CA . ILE A 1 121 ? 16.390 -9.177 5.688 1.00 61.88 121 ILE A CA 1
ATOM 894 C C . ILE A 1 121 ? 16.394 -10.649 6.190 1.00 61.88 121 ILE A C 1
ATOM 896 O O . ILE A 1 121 ? 17.428 -11.153 6.633 1.00 61.88 121 ILE A O 1
ATOM 900 N N . THR A 1 122 ? 15.284 -11.394 6.094 1.00 63.16 122 THR A N 1
ATOM 901 C CA . THR A 1 122 ? 15.233 -12.842 6.417 1.00 63.16 122 THR A CA 1
ATOM 902 C C . THR A 1 122 ? 15.192 -13.773 5.194 1.00 63.16 122 THR A C 1
ATOM 904 O O . THR A 1 122 ? 15.390 -14.984 5.335 1.00 63.16 122 THR A O 1
ATOM 907 N N . GLY A 1 123 ? 14.987 -13.216 4.000 1.00 67.56 123 GLY A N 1
ATOM 908 C CA . GLY A 1 123 ? 14.776 -13.897 2.725 1.00 67.56 123 GLY A CA 1
ATOM 909 C C . GLY A 1 123 ? 15.793 -13.496 1.652 1.00 67.56 123 GLY A C 1
ATOM 910 O O . GLY A 1 123 ? 16.994 -13.698 1.829 1.00 67.56 123 GLY A O 1
ATOM 911 N N . TRP A 1 124 ? 15.330 -13.027 0.485 1.00 70.94 124 TRP A N 1
ATOM 912 C CA . TRP A 1 124 ? 16.218 -12.713 -0.647 1.00 70.94 124 TRP A CA 1
ATOM 913 C C . TRP A 1 124 ? 16.545 -11.226 -0.737 1.00 70.94 124 TRP A C 1
ATOM 915 O O . TRP A 1 124 ? 15.684 -10.406 -1.044 1.00 70.94 124 TRP A O 1
ATOM 925 N N . ASN A 1 125 ? 17.827 -10.921 -0.586 1.00 73.56 125 ASN A N 1
ATOM 926 C CA . ASN A 1 125 ? 18.402 -9.589 -0.705 1.00 73.56 125 ASN A CA 1
ATOM 927 C C . ASN A 1 125 ? 19.664 -9.685 -1.583 1.00 73.56 125 ASN A C 1
ATOM 929 O O . ASN A 1 125 ? 20.323 -10.730 -1.577 1.00 73.56 125 ASN A O 1
ATOM 933 N N . ASP A 1 126 ? 19.991 -8.643 -2.348 1.00 72.44 126 ASP A N 1
ATOM 934 C CA . ASP A 1 126 ? 21.286 -8.557 -3.033 1.00 72.44 126 ASP A CA 1
ATOM 935 C C . ASP A 1 126 ? 22.381 -8.193 -2.019 1.00 72.44 126 ASP A C 1
ATOM 937 O O . ASP A 1 126 ? 22.369 -7.115 -1.425 1.00 72.44 126 ASP A O 1
ATOM 941 N N . ASP A 1 127 ? 23.353 -9.086 -1.818 1.00 68.25 127 ASP A N 1
ATOM 942 C CA . ASP A 1 127 ? 24.491 -8.872 -0.912 1.00 68.25 127 ASP A CA 1
ATOM 943 C C . ASP A 1 127 ? 25.622 -8.030 -1.544 1.00 68.25 127 ASP A C 1
ATOM 945 O O . ASP A 1 127 ? 26.719 -7.905 -0.987 1.00 68.25 127 ASP A O 1
ATOM 949 N N . GLY A 1 128 ? 25.353 -7.432 -2.709 1.00 62.88 128 GLY A N 1
ATOM 950 C CA . GLY A 1 128 ? 26.256 -6.578 -3.462 1.00 62.88 128 GLY A CA 1
ATOM 951 C C . GLY A 1 128 ? 26.361 -5.138 -2.945 1.00 62.88 128 GLY A C 1
ATOM 952 O O . GLY A 1 128 ? 25.939 -4.767 -1.852 1.00 62.88 128 GLY A O 1
ATOM 953 N N . GLN A 1 129 ? 26.976 -4.276 -3.762 1.00 50.66 129 GLN A N 1
ATOM 954 C CA . GLN A 1 129 ? 27.274 -2.880 -3.391 1.00 50.66 129 GLN A CA 1
ATOM 955 C C . GLN A 1 129 ? 26.038 -1.961 -3.351 1.00 50.66 129 GLN A C 1
ATOM 957 O O . GLN A 1 129 ? 26.151 -0.806 -2.941 1.00 50.66 129 GLN A O 1
ATOM 962 N N . SER A 1 130 ? 24.876 -2.458 -3.771 1.00 53.88 130 SER A N 1
ATOM 963 C CA . SER A 1 130 ? 23.586 -1.769 -3.744 1.00 53.88 130 SER A CA 1
ATOM 964 C C . SER A 1 130 ? 22.549 -2.677 -3.088 1.00 53.88 130 SER A C 1
ATOM 966 O O . SER A 1 130 ? 21.689 -3.226 -3.770 1.00 53.88 130 SER A O 1
ATOM 968 N N . LEU A 1 131 ? 22.701 -2.830 -1.768 1.00 70.19 131 LEU A N 1
ATOM 969 C CA . LEU A 1 131 ? 21.815 -3.569 -0.863 1.00 70.19 131 LEU A CA 1
ATOM 970 C C . LEU A 1 131 ? 20.341 -3.300 -1.186 1.00 70.19 131 LEU A C 1
ATOM 972 O O . LEU A 1 131 ? 19.959 -2.133 -1.323 1.00 70.19 131 LEU A O 1
ATOM 976 N N . GLY A 1 132 ? 19.525 -4.349 -1.251 1.00 75.12 132 GLY A N 1
ATOM 977 C CA . GLY A 1 132 ? 18.101 -4.195 -1.509 1.00 75.12 132 GLY A CA 1
ATOM 978 C C . GLY A 1 132 ? 17.361 -5.487 -1.837 1.00 75.12 132 GLY A C 1
ATOM 979 O O . GLY A 1 132 ? 17.918 -6.442 -2.387 1.00 75.12 132 GLY A O 1
ATOM 980 N N . GLU A 1 133 ? 16.073 -5.490 -1.517 1.00 84.06 133 GLU A N 1
ATOM 981 C CA . GLU A 1 133 ? 15.132 -6.528 -1.929 1.00 84.06 133 GLU A CA 1
ATOM 982 C C . GLU A 1 133 ? 14.711 -6.339 -3.411 1.00 84.06 133 GLU A C 1
ATOM 984 O O . GLU A 1 133 ? 15.251 -5.512 -4.158 1.00 84.06 133 GLU A O 1
ATOM 989 N N . ILE A 1 134 ? 13.794 -7.173 -3.917 1.00 85.50 134 ILE A N 1
ATOM 990 C CA . ILE A 1 134 ? 13.465 -7.226 -5.358 1.00 85.50 134 ILE A CA 1
ATOM 991 C C . ILE A 1 134 ? 12.864 -5.914 -5.915 1.00 85.50 134 ILE A C 1
ATOM 993 O O . ILE A 1 134 ? 12.924 -5.674 -7.131 1.00 85.50 134 ILE A O 1
ATOM 997 N N . GLY A 1 135 ? 12.273 -5.084 -5.051 1.00 86.00 135 GLY A N 1
ATOM 998 C CA . GLY A 1 135 ? 11.749 -3.757 -5.356 1.00 86.00 135 GLY A CA 1
ATOM 999 C C . GLY A 1 135 ? 12.819 -2.670 -5.241 1.00 86.00 135 GLY A C 1
ATOM 1000 O O . GLY A 1 135 ? 12.925 -1.855 -6.160 1.00 86.00 135 GLY A O 1
ATOM 1001 N N . ASP A 1 136 ? 13.640 -2.674 -4.191 1.00 85.44 136 ASP A N 1
ATOM 1002 C CA . ASP A 1 136 ? 14.749 -1.730 -3.966 1.00 85.44 136 ASP A CA 1
ATOM 1003 C C . ASP A 1 136 ? 15.688 -1.590 -5.173 1.00 85.44 136 ASP A C 1
ATOM 1005 O O . ASP A 1 136 ? 15.970 -0.474 -5.622 1.00 85.44 136 ASP A O 1
ATOM 1009 N N . LEU A 1 137 ? 16.108 -2.715 -5.769 1.00 86.31 137 LEU A N 1
ATOM 1010 C CA . LEU A 1 137 ? 16.963 -2.745 -6.971 1.00 86.31 137 LEU A CA 1
ATOM 1011 C C . LEU A 1 137 ? 16.366 -1.968 -8.163 1.00 86.31 137 LEU A C 1
ATOM 1013 O O . LEU A 1 137 ? 17.074 -1.564 -9.089 1.00 86.31 137 LEU A O 1
ATOM 1017 N N . CYS A 1 138 ? 15.051 -1.750 -8.143 1.00 89.88 138 CYS A N 1
ATOM 1018 C CA . CYS A 1 138 ? 14.281 -1.038 -9.153 1.00 89.88 138 CYS A CA 1
ATOM 1019 C C . CYS A 1 138 ? 13.529 0.178 -8.588 1.00 89.88 138 CYS A C 1
ATOM 1021 O O . CYS A 1 138 ? 12.583 0.659 -9.223 1.00 89.88 138 CYS A O 1
ATOM 1023 N N . ASN A 1 139 ? 13.955 0.700 -7.432 1.00 85.19 139 ASN A N 1
ATOM 1024 C CA . ASN A 1 139 ? 13.321 1.833 -6.769 1.00 85.19 139 ASN A CA 1
ATOM 1025 C C . ASN A 1 139 ? 13.162 3.032 -7.723 1.00 85.19 139 ASN A C 1
ATOM 1027 O O . ASN A 1 139 ? 14.028 3.337 -8.548 1.00 85.19 139 ASN A O 1
ATOM 1031 N N . ALA A 1 140 ? 12.004 3.686 -7.640 1.00 83.25 140 ALA A N 1
ATOM 1032 C CA . ALA A 1 140 ? 11.546 4.769 -8.507 1.00 83.25 140 ALA A CA 1
ATOM 1033 C C . ALA A 1 140 ? 11.436 4.437 -10.017 1.00 83.25 140 ALA A C 1
ATOM 1035 O O . ALA A 1 140 ? 11.010 5.301 -10.789 1.00 83.25 140 ALA A O 1
ATOM 1036 N N . GLN A 1 141 ? 11.720 3.208 -10.468 1.00 89.62 141 GLN A N 1
ATOM 1037 C CA . GLN A 1 141 ? 11.588 2.825 -11.877 1.00 89.62 141 GLN A CA 1
ATOM 1038 C C . GLN A 1 141 ? 10.175 2.336 -12.204 1.00 89.62 141 GLN A C 1
ATOM 1040 O O . GLN A 1 141 ? 9.794 1.210 -11.897 1.00 89.62 141 GLN A O 1
ATOM 1045 N N . GLN A 1 142 ? 9.404 3.168 -12.899 1.00 90.50 142 GLN A N 1
ATOM 1046 C CA . GLN A 1 142 ? 7.988 2.900 -13.152 1.00 90.50 142 GLN A CA 1
ATOM 1047 C C . GLN A 1 142 ? 7.713 2.139 -14.451 1.00 90.50 142 GLN A C 1
ATOM 1049 O O . GLN A 1 142 ? 8.457 2.205 -15.435 1.00 90.50 142 GLN A O 1
ATOM 1054 N N . GLY A 1 143 ? 6.584 1.440 -14.458 1.00 91.12 143 GLY A N 1
ATOM 1055 C CA . GLY A 1 143 ? 6.001 0.775 -15.609 1.00 91.12 143 GLY A CA 1
ATOM 1056 C C . GLY A 1 143 ? 4.474 0.754 -15.531 1.00 91.12 143 GLY A C 1
ATOM 1057 O O . GLY A 1 143 ? 3.864 1.442 -14.712 1.00 91.12 143 GLY A O 1
ATOM 1058 N N . LYS A 1 144 ? 3.841 -0.008 -16.427 1.00 91.88 144 LYS A N 1
ATOM 1059 C CA . LYS A 1 144 ? 2.381 -0.148 -16.480 1.00 91.88 144 LYS A CA 1
ATOM 1060 C C . LYS A 1 144 ? 1.984 -1.600 -16.680 1.00 91.88 144 LYS A C 1
ATOM 1062 O O . LYS A 1 144 ? 2.568 -2.281 -17.520 1.00 91.88 144 LYS A O 1
ATOM 1067 N N . THR A 1 145 ? 0.972 -2.044 -15.945 1.00 88.19 145 THR A N 1
ATOM 1068 C CA . THR A 1 145 ? 0.369 -3.376 -16.078 1.00 88.19 145 THR A CA 1
ATOM 1069 C C . THR A 1 145 ? -1.145 -3.261 -16.231 1.00 88.19 145 THR A C 1
ATOM 1071 O O . THR A 1 145 ? -1.727 -2.233 -15.886 1.00 88.19 145 THR A O 1
ATOM 1074 N N . VAL A 1 146 ? -1.791 -4.300 -16.759 1.00 86.06 146 VAL A N 1
ATOM 1075 C CA . VAL A 1 146 ? -3.251 -4.351 -16.923 1.00 86.06 146 VAL A CA 1
ATOM 1076 C C . VAL A 1 146 ? -3.835 -5.316 -15.895 1.00 86.06 146 VAL A C 1
ATOM 1078 O O . VAL A 1 146 ? -3.448 -6.487 -15.846 1.00 86.06 146 VAL A O 1
ATOM 1081 N N . GLY A 1 147 ? -4.754 -4.818 -15.069 1.00 80.62 147 GLY A N 1
ATOM 1082 C CA . GLY A 1 147 ? -5.470 -5.595 -14.063 1.00 80.62 147 GLY A CA 1
ATOM 1083 C C . GLY A 1 147 ? -6.418 -6.631 -14.673 1.00 80.62 147 GLY A C 1
ATOM 1084 O O . GLY A 1 147 ? -6.710 -6.631 -15.870 1.00 80.62 147 GLY A O 1
ATOM 1085 N N . SER A 1 148 ? -6.933 -7.539 -13.841 1.00 76.06 148 SER A N 1
ATOM 1086 C CA . SER A 1 148 ? -7.937 -8.534 -14.262 1.00 76.06 148 SER A CA 1
ATOM 1087 C C . SER A 1 148 ? -9.282 -7.919 -14.672 1.00 76.06 148 SER A C 1
ATOM 1089 O O . SER A 1 148 ? -10.077 -8.575 -15.338 1.00 76.06 148 SER A O 1
ATOM 1091 N N . ASP A 1 149 ? -9.521 -6.672 -14.279 1.00 81.00 149 ASP A N 1
ATOM 1092 C CA . ASP A 1 149 ? -10.638 -5.811 -14.667 1.00 81.00 149 ASP A CA 1
ATOM 1093 C C . ASP A 1 149 ? -10.421 -5.081 -16.010 1.00 81.00 149 ASP A C 1
ATOM 1095 O O . ASP A 1 149 ? -11.352 -4.486 -16.548 1.00 81.00 149 ASP A O 1
ATOM 1099 N N . GLY A 1 150 ? -9.211 -5.144 -16.577 1.00 82.31 150 GLY A N 1
ATOM 1100 C CA . GLY A 1 150 ? -8.829 -4.437 -17.800 1.00 82.31 150 GLY A CA 1
ATOM 1101 C C . GLY A 1 150 ? -8.339 -3.001 -17.585 1.00 82.31 150 GLY A C 1
ATOM 1102 O O . GLY A 1 150 ? -8.000 -2.336 -18.566 1.00 82.31 150 GLY A O 1
ATOM 1103 N N . VAL A 1 151 ? -8.264 -2.513 -16.342 1.00 85.56 151 VAL A N 1
ATOM 1104 C CA . VAL A 1 151 ? -7.735 -1.177 -16.032 1.00 85.56 151 VAL A CA 1
ATOM 1105 C C . VAL A 1 151 ? -6.206 -1.202 -16.091 1.00 85.56 151 VAL A C 1
ATOM 1107 O O . VAL A 1 151 ? -5.565 -2.188 -15.730 1.00 85.56 151 VAL A O 1
ATOM 1110 N N . THR A 1 152 ? -5.597 -0.123 -16.588 1.00 88.50 152 THR A N 1
ATOM 1111 C CA . THR A 1 152 ? -4.134 0.022 -16.607 1.00 88.50 152 THR A CA 1
ATOM 1112 C C . THR A 1 152 ? -3.662 0.730 -15.344 1.00 88.50 152 THR A C 1
ATOM 1114 O O . THR A 1 152 ? -4.059 1.865 -15.092 1.00 88.50 152 THR A O 1
ATOM 1117 N N . TYR A 1 153 ? -2.773 0.082 -14.598 1.00 85.81 153 TYR A N 1
ATOM 1118 C CA . TYR A 1 153 ? -2.193 0.582 -13.356 1.00 85.81 153 TYR A CA 1
ATOM 1119 C C . TYR A 1 153 ? -0.727 0.961 -13.556 1.00 85.81 153 TYR A C 1
ATOM 1121 O O . TYR A 1 153 ? 0.010 0.254 -14.250 1.00 85.81 153 TYR A O 1
ATOM 1129 N N . VAL A 1 154 ? -0.301 2.062 -12.932 1.00 88.50 154 VAL A N 1
ATOM 1130 C CA . VAL A 1 154 ? 1.123 2.357 -12.725 1.00 88.50 154 VAL A CA 1
ATOM 1131 C C . VAL A 1 154 ? 1.636 1.430 -11.632 1.00 88.50 154 VAL A C 1
ATOM 1133 O O . VAL A 1 154 ? 0.994 1.287 -10.599 1.00 88.50 154 VAL A O 1
ATOM 1136 N N . VAL A 1 155 ? 2.767 0.781 -11.879 1.00 90.56 155 VAL A N 1
ATOM 1137 C CA . VAL A 1 155 ? 3.432 -0.118 -10.929 1.00 90.56 155 VAL A CA 1
ATOM 1138 C C . VAL A 1 155 ? 4.931 0.102 -11.014 1.00 90.56 155 VAL A C 1
ATOM 1140 O O . VAL A 1 155 ? 5.443 0.454 -12.083 1.00 90.56 155 VAL A O 1
ATOM 1143 N N . GLN A 1 156 ? 5.640 -0.159 -9.923 1.00 90.94 156 GLN A N 1
ATOM 1144 C CA . GLN A 1 156 ? 7.085 -0.225 -9.982 1.00 90.94 156 GLN A CA 1
ATOM 1145 C C . GLN A 1 156 ? 7.503 -1.458 -10.794 1.00 90.94 156 GLN A C 1
ATOM 1147 O O . GLN A 1 156 ? 6.859 -2.510 -10.775 1.00 90.94 156 GLN A O 1
ATOM 1152 N N . LYS A 1 157 ? 8.596 -1.321 -11.537 1.00 92.19 157 LYS A N 1
ATOM 1153 C CA . LYS A 1 157 ? 9.326 -2.458 -12.085 1.00 92.19 157 LYS A CA 1
ATOM 1154 C C . LYS A 1 157 ? 10.007 -3.228 -10.955 1.00 92.19 157 LYS A C 1
ATOM 1156 O O . LYS A 1 157 ? 10.305 -2.671 -9.901 1.00 92.19 157 LYS A O 1
ATOM 1161 N N . LEU A 1 158 ? 10.291 -4.494 -11.226 1.00 89.12 158 LEU A N 1
ATOM 1162 C CA . LEU A 1 158 ? 10.970 -5.413 -10.319 1.00 89.12 158 LEU A CA 1
ATOM 1163 C C . LEU A 1 158 ? 12.191 -6.006 -11.013 1.00 89.12 158 LEU A C 1
ATOM 1165 O O . LEU A 1 158 ? 12.204 -6.138 -12.244 1.00 89.12 158 LEU A O 1
ATOM 1169 N N . TRP A 1 159 ? 13.210 -6.363 -10.236 1.00 87.56 159 TRP A N 1
ATOM 1170 C CA . TRP A 1 159 ? 14.437 -6.912 -10.801 1.00 87.56 159 TRP A CA 1
ATOM 1171 C C . TRP A 1 159 ? 14.217 -8.328 -11.353 1.00 87.56 159 TRP A C 1
ATOM 1173 O O . TRP A 1 159 ? 13.526 -9.159 -10.757 1.00 87.56 159 TRP A O 1
ATOM 1183 N N . SER A 1 160 ? 14.813 -8.618 -12.511 1.00 85.19 160 SER A N 1
ATOM 1184 C CA . SER A 1 160 ? 14.792 -9.943 -13.130 1.00 85.19 160 SER A CA 1
ATOM 1185 C C . SER A 1 160 ? 16.209 -10.419 -13.419 1.00 85.19 160 SER A C 1
ATOM 1187 O O . SER A 1 160 ? 16.840 -9.968 -14.372 1.00 85.19 160 SER A O 1
ATOM 1189 N N . ASN A 1 161 ? 16.670 -11.420 -12.663 1.00 79.69 161 ASN A N 1
ATOM 1190 C CA . ASN A 1 161 ? 17.940 -12.113 -12.924 1.00 79.69 161 ASN A CA 1
ATOM 1191 C C . ASN A 1 161 ? 17.999 -12.753 -14.325 1.00 79.69 161 ASN A C 1
ATOM 1193 O O . ASN A 1 161 ? 19.086 -12.955 -14.854 1.00 79.69 161 ASN A O 1
ATOM 1197 N N . SER A 1 162 ? 16.848 -13.073 -14.934 1.00 82.50 162 SER A N 1
ATOM 1198 C CA . SER A 1 162 ? 16.796 -13.651 -16.285 1.00 82.50 162 SER A CA 1
ATOM 1199 C C . SER A 1 162 ? 16.925 -12.603 -17.391 1.00 82.50 162 SER A C 1
ATOM 1201 O O . SER A 1 162 ? 17.396 -12.939 -18.473 1.00 82.50 162 SER A O 1
ATOM 1203 N N . ASP A 1 163 ? 16.467 -11.373 -17.145 1.00 84.44 163 ASP A N 1
ATOM 1204 C CA . ASP A 1 163 ? 16.514 -10.273 -18.119 1.00 84.44 163 ASP A CA 1
ATOM 1205 C C . ASP A 1 163 ? 17.691 -9.310 -17.846 1.00 84.44 163 ASP A C 1
ATOM 1207 O O . ASP A 1 163 ? 17.978 -8.441 -18.667 1.00 84.44 163 ASP A O 1
ATOM 1211 N N . GLY A 1 164 ? 18.358 -9.443 -16.690 1.00 86.50 164 GLY A N 1
ATOM 1212 C CA . GLY A 1 164 ? 19.434 -8.561 -16.224 1.00 86.50 164 GLY A CA 1
ATOM 1213 C C . GLY A 1 164 ? 18.990 -7.108 -16.031 1.00 86.50 164 GLY A C 1
ATOM 1214 O O . GLY A 1 164 ? 19.785 -6.195 -16.248 1.00 86.50 164 GLY A O 1
ATOM 1215 N N . ASN A 1 165 ? 17.701 -6.880 -15.751 1.00 88.12 165 ASN A N 1
ATOM 1216 C CA . ASN A 1 165 ? 17.084 -5.556 -15.823 1.00 88.12 165 ASN A CA 1
ATOM 1217 C C . ASN A 1 165 ? 15.786 -5.466 -14.997 1.00 88.12 165 ASN A C 1
ATOM 1219 O O . ASN A 1 165 ? 15.163 -6.475 -14.660 1.00 88.12 165 ASN A O 1
ATOM 1223 N N . CYS A 1 166 ? 15.339 -4.236 -14.749 1.00 90.81 166 CYS A N 1
ATOM 1224 C CA . CYS A 1 166 ? 14.055 -3.905 -14.143 1.00 90.81 166 CYS A CA 1
ATOM 1225 C C . CYS A 1 166 ? 12.908 -4.020 -15.160 1.00 90.81 166 CYS A C 1
ATOM 1227 O O . CYS A 1 166 ? 12.847 -3.280 -16.151 1.00 90.81 166 CYS A O 1
ATOM 1229 N N . VAL A 1 167 ? 11.950 -4.912 -14.894 1.00 91.06 167 VAL A N 1
ATOM 1230 C CA . VAL A 1 167 ? 10.836 -5.244 -15.801 1.00 91.06 167 VAL A CA 1
ATOM 1231 C C . VAL A 1 167 ? 9.480 -5.232 -15.087 1.00 91.06 167 VAL A C 1
ATOM 1233 O O . VAL A 1 167 ? 9.397 -5.392 -13.875 1.00 91.06 167 VAL A O 1
ATOM 1236 N N . VAL A 1 168 ? 8.394 -5.049 -15.848 1.00 88.50 168 VAL A N 1
ATOM 1237 C CA . VAL A 1 168 ? 7.011 -5.227 -15.345 1.00 88.50 168 VAL A CA 1
ATOM 1238 C C . VAL A 1 168 ? 6.542 -6.672 -15.535 1.00 88.50 168 VAL A C 1
ATOM 1240 O O . VAL A 1 168 ? 5.849 -7.242 -14.698 1.00 88.50 168 VAL A O 1
ATOM 1243 N N . THR A 1 169 ? 6.940 -7.279 -16.651 1.00 78.88 169 THR A N 1
ATOM 1244 C CA . THR A 1 169 ? 6.675 -8.675 -17.002 1.00 78.88 169 THR A CA 1
ATOM 1245 C C . THR A 1 169 ? 7.910 -9.229 -17.695 1.00 78.88 169 THR A C 1
ATOM 1247 O O . THR A 1 169 ? 8.385 -8.614 -18.651 1.00 78.88 169 THR A O 1
ATOM 1250 N N . THR A 1 170 ? 8.409 -10.386 -17.258 1.00 63.56 170 THR A N 1
ATOM 1251 C CA . THR A 1 170 ? 9.448 -11.111 -18.003 1.00 63.56 170 THR A CA 1
ATOM 1252 C C . THR A 1 170 ? 8.856 -11.629 -19.319 1.00 63.56 170 THR A C 1
ATOM 1254 O O . THR A 1 170 ? 7.676 -11.995 -19.371 1.00 63.56 170 THR A O 1
ATOM 1257 N N . GLY A 1 171 ? 9.657 -11.685 -20.389 1.00 51.78 171 GLY A N 1
ATOM 1258 C CA . GLY A 1 171 ? 9.191 -12.048 -21.741 1.00 51.78 171 GLY A CA 1
ATOM 1259 C C . GLY A 1 171 ? 8.635 -13.474 -21.897 1.00 51.78 171 GLY A C 1
ATOM 1260 O O . GLY A 1 171 ? 8.103 -13.811 -22.952 1.00 51.78 171 GLY A O 1
ATOM 1261 N N . SER A 1 172 ? 8.730 -14.287 -20.841 1.00 44.16 172 SER A N 1
ATOM 1262 C CA . SER A 1 172 ? 8.322 -15.698 -20.785 1.00 44.16 172 SER A CA 1
ATOM 1263 C C . SER A 1 172 ? 7.283 -15.989 -19.691 1.00 44.16 172 SER A C 1
ATOM 1265 O O . SER A 1 172 ? 7.051 -17.149 -19.349 1.00 44.16 172 SER A O 1
ATOM 1267 N N . GLY A 1 173 ? 6.659 -14.959 -19.103 1.00 45.97 173 GLY A N 1
ATOM 1268 C CA . GLY A 1 173 ? 5.503 -15.150 -18.222 1.00 45.97 173 GLY A CA 1
ATOM 1269 C C . GLY A 1 173 ? 4.335 -15.811 -18.974 1.00 45.97 173 GLY A C 1
ATOM 1270 O O . GLY A 1 173 ? 4.180 -15.573 -20.173 1.00 45.97 173 GLY A O 1
ATOM 1271 N N . PRO A 1 174 ? 3.494 -16.633 -18.313 1.00 44.28 174 PRO A N 1
ATOM 1272 C CA . PRO A 1 174 ? 2.388 -17.302 -18.988 1.00 44.28 174 PRO A CA 1
ATOM 1273 C C . PRO A 1 174 ? 1.471 -16.263 -19.631 1.00 44.28 174 PRO A C 1
ATOM 1275 O O . PRO A 1 174 ? 0.967 -15.365 -18.946 1.00 44.28 174 PRO A O 1
ATOM 1278 N N . THR A 1 175 ? 1.264 -16.408 -20.944 1.00 39.78 175 THR A N 1
ATOM 1279 C CA . THR A 1 175 ? 0.371 -15.573 -21.750 1.00 39.78 175 THR A CA 1
ATOM 1280 C C . THR A 1 175 ? -0.934 -15.350 -21.006 1.00 39.78 175 THR A C 1
ATOM 1282 O O . THR A 1 175 ? -1.496 -16.291 -20.444 1.00 39.78 175 THR A O 1
ATOM 1285 N N . THR A 1 176 ? -1.435 -14.118 -21.022 1.00 44.81 176 THR A N 1
ATOM 1286 C CA . THR A 1 176 ? -2.714 -13.738 -20.421 1.00 44.81 176 THR A CA 1
ATOM 1287 C C . THR A 1 176 ? -3.892 -14.374 -21.165 1.00 44.81 176 THR A C 1
ATOM 1289 O O . THR A 1 176 ? -4.701 -13.703 -21.808 1.00 44.81 176 THR A O 1
ATOM 1292 N N . THR A 1 177 ? -4.074 -15.688 -20.999 1.00 38.31 177 THR A N 1
ATOM 1293 C CA . THR A 1 177 ? -5.424 -16.238 -20.947 1.00 38.31 177 THR A CA 1
ATOM 1294 C C . THR A 1 177 ? -6.165 -15.410 -19.915 1.00 38.31 177 THR A C 1
ATOM 1296 O O . THR A 1 177 ? -5.743 -15.308 -18.760 1.00 38.31 177 THR A O 1
ATOM 1299 N N . LYS A 1 178 ? -7.229 -14.738 -20.370 1.00 39.22 178 LYS A N 1
ATOM 1300 C CA . LYS A 1 178 ? -8.108 -13.962 -19.499 1.00 39.22 178 LYS A CA 1
ATOM 1301 C C . LYS A 1 178 ? -8.381 -14.814 -18.271 1.00 39.22 178 LYS A C 1
ATOM 1303 O O . LYS A 1 178 ? -8.886 -15.930 -18.417 1.00 39.22 178 LYS A O 1
ATOM 1308 N N . VAL A 1 179 ? -8.057 -14.295 -17.088 1.00 39.03 179 VAL A N 1
ATOM 1309 C CA . VAL A 1 179 ? -8.602 -14.859 -15.860 1.00 39.03 179 VAL A CA 1
ATOM 1310 C C . VAL A 1 179 ? -10.094 -14.596 -15.961 1.00 39.03 179 VAL A C 1
ATOM 1312 O O . VAL A 1 179 ? -10.583 -13.528 -15.606 1.00 39.03 179 VAL A O 1
ATOM 1315 N N . VAL A 1 180 ? -10.814 -15.567 -16.524 1.00 41.75 180 VAL A N 1
ATOM 1316 C CA . VAL A 1 180 ? -12.233 -15.721 -16.265 1.00 41.75 180 VAL A CA 1
ATOM 1317 C C . VAL A 1 180 ? -12.280 -15.837 -14.758 1.00 41.75 180 VAL A C 1
ATOM 1319 O O . VAL A 1 180 ? -11.870 -16.862 -14.209 1.00 41.75 180 VAL A O 1
ATOM 1322 N N . VAL A 1 181 ? -12.695 -14.751 -14.101 1.00 36.72 181 VAL A N 1
ATOM 1323 C CA . VAL A 1 181 ? -13.097 -14.789 -12.703 1.00 36.72 181 VAL A CA 1
ATOM 1324 C C . VAL A 1 181 ? -14.048 -15.963 -12.640 1.00 36.72 181 VAL A C 1
ATOM 1326 O O . VAL A 1 181 ? -15.115 -15.941 -13.259 1.00 36.72 181 VAL A O 1
ATOM 1329 N N . LYS A 1 182 ? -13.601 -17.046 -12.002 1.00 34.41 182 LYS A N 1
ATOM 1330 C CA . LYS A 1 182 ? -14.403 -18.249 -11.860 1.00 34.41 182 LYS A CA 1
ATOM 1331 C C . LYS A 1 182 ? -15.393 -17.935 -10.758 1.00 34.41 182 LYS A C 1
ATOM 1333 O O . LYS A 1 182 ? -15.259 -18.409 -9.636 1.00 34.41 182 LYS A O 1
ATOM 1338 N N . THR A 1 183 ? -16.346 -17.065 -11.094 1.00 32.69 183 THR A N 1
ATOM 1339 C CA . THR A 1 183 ? -17.551 -16.822 -10.332 1.00 32.69 183 THR A CA 1
ATOM 1340 C C . THR A 1 183 ? -18.133 -18.197 -10.119 1.00 32.69 183 THR A C 1
ATOM 1342 O O . THR A 1 183 ? -18.647 -18.814 -11.054 1.00 32.69 183 THR A O 1
ATOM 1345 N N . THR A 1 184 ? -17.982 -18.709 -8.903 1.00 30.28 184 THR A N 1
ATOM 1346 C CA . THR A 1 184 ? -18.687 -19.900 -8.468 1.00 30.28 184 THR A CA 1
ATOM 1347 C C . THR A 1 184 ? -20.140 -19.482 -8.356 1.00 30.28 184 THR A C 1
ATOM 1349 O O . THR A 1 184 ? -20.644 -19.196 -7.275 1.00 30.28 184 THR A O 1
ATOM 1352 N N . THR A 1 185 ? -20.816 -19.419 -9.503 1.00 33.09 185 THR A N 1
ATOM 1353 C CA . THR A 1 185 ? -22.261 -19.498 -9.594 1.00 33.09 185 THR A CA 1
ATOM 1354 C C . THR A 1 185 ? -22.630 -20.892 -9.116 1.00 33.09 185 THR A C 1
ATOM 1356 O O . THR A 1 185 ? -22.916 -21.805 -9.892 1.00 33.09 185 THR A O 1
ATOM 1359 N N . THR A 1 186 ? -22.667 -21.047 -7.790 1.00 30.39 186 THR A N 1
ATOM 1360 C CA . THR A 1 186 ? -23.713 -21.848 -7.175 1.00 30.39 186 THR A CA 1
ATOM 1361 C C . THR A 1 186 ? -24.997 -21.390 -7.841 1.00 30.39 186 THR A C 1
ATOM 1363 O O . THR A 1 186 ? -25.419 -20.240 -7.727 1.00 30.39 186 THR A O 1
ATOM 1366 N N . LYS A 1 187 ? -25.550 -22.281 -8.663 1.00 38.03 187 LYS A N 1
ATOM 1367 C CA . LYS A 1 187 ? -26.720 -22.027 -9.493 1.00 38.03 187 LYS A CA 1
ATOM 1368 C C . LYS A 1 187 ? -27.964 -22.043 -8.605 1.00 38.03 187 LYS A C 1
ATOM 1370 O O . LYS A 1 187 ? -28.855 -22.869 -8.783 1.00 38.03 187 LYS A O 1
ATOM 1375 N N . VAL A 1 188 ? -28.004 -21.126 -7.637 1.00 36.12 188 VAL A N 1
ATOM 1376 C CA . VAL A 1 188 ? -29.249 -20.658 -7.039 1.00 36.12 188 VAL A CA 1
ATOM 1377 C C . VAL A 1 188 ? -30.085 -20.181 -8.225 1.00 36.12 188 VAL A C 1
ATOM 1379 O O . VAL A 1 188 ? -29.577 -19.403 -9.041 1.00 36.12 188 VAL A O 1
ATOM 1382 N N . PRO A 1 189 ? -31.307 -20.701 -8.415 1.00 35.81 189 PRO A N 1
ATOM 1383 C CA . PRO A 1 189 ? -32.104 -20.334 -9.568 1.00 35.81 189 PRO A CA 1
ATOM 1384 C C . PRO A 1 189 ? -32.373 -18.834 -9.501 1.00 35.81 189 PRO A C 1
ATOM 1386 O O . PRO A 1 189 ? -33.104 -18.369 -8.627 1.00 35.81 189 PRO A O 1
ATOM 1389 N N . VAL A 1 190 ? -31.777 -18.081 -10.431 1.00 38.56 190 VAL A N 1
ATOM 1390 C CA . VAL A 1 190 ? -32.105 -16.672 -10.643 1.00 38.56 190 VAL A CA 1
ATOM 1391 C C . VAL A 1 190 ? -33.555 -16.638 -11.099 1.00 38.56 190 VAL A C 1
ATOM 1393 O O . VAL A 1 190 ? -33.870 -16.796 -12.278 1.00 38.56 190 VAL A O 1
ATOM 1396 N N . LYS A 1 191 ? -34.460 -16.473 -10.135 1.00 36.12 191 LYS A N 1
ATOM 1397 C CA . LYS A 1 191 ? -35.834 -16.092 -10.404 1.00 36.12 191 LYS A CA 1
ATOM 1398 C C . LYS A 1 191 ? -35.758 -14.666 -10.922 1.00 36.12 191 LYS A C 1
ATOM 1400 O O . LYS A 1 191 ? -35.637 -13.735 -10.134 1.00 36.12 191 LYS A O 1
ATOM 1405 N N . THR A 1 192 ? -35.779 -14.521 -12.243 1.00 38.38 192 THR A N 1
ATOM 1406 C CA . THR A 1 192 ? -35.773 -13.234 -12.937 1.00 38.38 192 THR A CA 1
ATOM 1407 C C . THR A 1 192 ? -36.995 -12.418 -12.523 1.00 38.38 192 THR A C 1
ATOM 1409 O O . THR A 1 192 ? -38.036 -12.450 -13.175 1.00 38.38 192 THR A O 1
ATOM 1412 N N . THR A 1 193 ? -36.888 -11.674 -11.427 1.00 36.00 193 THR A N 1
ATOM 1413 C CA . THR A 1 193 ? -37.796 -10.574 -11.128 1.00 36.00 193 THR A CA 1
ATOM 1414 C C . THR A 1 193 ? -37.290 -9.382 -11.913 1.00 36.00 193 THR A C 1
ATOM 1416 O O . THR A 1 193 ? -36.405 -8.655 -11.466 1.00 36.00 193 THR A O 1
ATOM 1419 N N . THR A 1 194 ? -37.833 -9.241 -13.121 1.00 38.56 194 THR A N 1
ATOM 1420 C CA . THR A 1 194 ? -37.774 -8.024 -13.932 1.00 38.56 194 THR A CA 1
ATOM 1421 C C . THR A 1 194 ? -37.841 -6.792 -13.037 1.00 38.56 194 THR A C 1
ATOM 1423 O O . THR A 1 194 ? -38.849 -6.592 -12.355 1.00 38.56 194 THR A O 1
ATOM 1426 N N . ALA A 1 195 ? -36.789 -5.970 -13.057 1.00 44.72 195 ALA A N 1
ATOM 1427 C CA . ALA A 1 195 ? -36.855 -4.636 -12.485 1.00 44.72 195 ALA A CA 1
ATOM 1428 C C . ALA A 1 195 ? -38.014 -3.908 -13.171 1.00 44.72 195 ALA A C 1
ATOM 1430 O O . ALA A 1 195 ? -38.039 -3.778 -14.397 1.00 44.72 195 ALA A O 1
ATOM 1431 N N . ASN A 1 196 ? -39.014 -3.510 -12.387 1.00 45.12 196 ASN A N 1
ATOM 1432 C CA . ASN A 1 196 ? -40.174 -2.819 -12.919 1.00 45.12 196 ASN A CA 1
ATOM 1433 C C . ASN A 1 196 ? -39.687 -1.456 -13.429 1.00 45.12 196 ASN A C 1
ATOM 1435 O O . ASN A 1 196 ? -39.164 -0.663 -12.645 1.00 45.12 196 ASN A O 1
ATOM 1439 N N . SER A 1 197 ? -39.818 -1.187 -14.730 1.00 54.47 197 SER A N 1
ATOM 1440 C CA . SER A 1 197 ? -39.203 -0.049 -15.442 1.00 54.47 197 SER A CA 1
ATOM 1441 C C . SER A 1 197 ? -39.863 1.312 -15.147 1.00 54.47 197 SER A C 1
ATOM 1443 O O . SER A 1 197 ? -39.992 2.171 -16.015 1.00 54.47 197 SER A O 1
ATOM 1445 N N . ARG A 1 198 ? -40.314 1.491 -13.903 1.00 67.62 198 ARG A N 1
ATOM 1446 C CA . ARG A 1 198 ? -40.987 2.670 -13.344 1.00 67.62 198 ARG A CA 1
ATOM 1447 C C . ARG A 1 198 ? -40.250 3.283 -12.154 1.00 67.62 198 ARG A C 1
ATOM 1449 O O . ARG A 1 198 ? -40.664 4.335 -11.684 1.00 67.62 198 ARG A O 1
ATOM 1456 N N . CYS A 1 199 ? -39.205 2.630 -11.653 1.00 80.00 199 CYS A N 1
ATOM 1457 C CA . CYS A 1 199 ? -38.476 3.082 -10.473 1.00 80.00 199 CYS A CA 1
ATOM 1458 C C . CYS A 1 199 ? -37.210 3.849 -10.872 1.00 80.00 199 CYS A C 1
ATOM 1460 O O . CYS A 1 199 ? -36.487 3.358 -11.740 1.00 80.00 199 CYS A O 1
ATOM 1462 N N . PRO A 1 200 ? -36.939 5.025 -10.269 1.00 80.62 200 PRO A N 1
ATOM 1463 C CA . PRO A 1 200 ? -35.824 5.892 -10.662 1.00 80.62 200 PRO A CA 1
ATOM 1464 C C . PRO A 1 200 ? -34.449 5.210 -10.651 1.00 80.62 200 PRO A C 1
ATOM 1466 O O . PRO A 1 200 ? -33.625 5.480 -11.520 1.00 80.62 200 PRO A O 1
ATOM 1469 N N . HIS A 1 201 ? -34.210 4.320 -9.686 1.00 84.00 201 HIS A N 1
ATOM 1470 C CA . HIS A 1 201 ? -32.981 3.537 -9.530 1.00 84.00 201 HIS A CA 1
ATOM 1471 C C . HIS A 1 201 ? -33.243 2.290 -8.661 1.00 84.00 201 HIS A C 1
ATOM 1473 O O . HIS A 1 201 ? -34.389 1.988 -8.311 1.00 84.00 201 HIS A O 1
ATOM 1479 N N . SER A 1 202 ? -32.191 1.529 -8.343 1.00 88.31 202 SER A N 1
ATOM 1480 C CA . SER A 1 202 ? -32.256 0.417 -7.387 1.00 88.31 202 SER A CA 1
ATOM 1481 C C . SER A 1 202 ? -32.061 0.903 -5.945 1.00 88.31 202 SER A C 1
ATOM 1483 O O . SER A 1 202 ? -31.569 2.006 -5.712 1.00 88.31 202 SER A O 1
ATOM 1485 N N . VAL A 1 203 ? -32.403 0.049 -4.975 1.00 88.44 203 VAL A N 1
ATOM 1486 C CA . VAL A 1 203 ? -32.236 0.322 -3.532 1.00 88.44 203 VAL A CA 1
ATOM 1487 C C . VAL A 1 203 ? -30.774 0.508 -3.096 1.00 88.44 203 VAL A C 1
ATOM 1489 O O . VAL A 1 203 ? -30.534 1.075 -2.040 1.00 88.44 203 VAL A O 1
ATOM 1492 N N . CYS A 1 204 ? -29.801 0.088 -3.912 1.00 90.56 204 CYS A N 1
ATOM 1493 C CA . CYS A 1 204 ? -28.364 0.226 -3.632 1.00 90.56 204 CYS A CA 1
ATOM 1494 C C . CYS A 1 204 ? -27.711 1.438 -4.313 1.00 90.56 204 CYS A C 1
ATOM 1496 O O . CYS A 1 204 ? -26.493 1.484 -4.460 1.00 90.56 204 CYS A O 1
ATOM 1498 N N . VAL A 1 205 ? -28.508 2.393 -4.794 1.00 85.38 205 VAL A N 1
ATOM 1499 C CA . VAL A 1 205 ? -28.015 3.626 -5.414 1.00 85.38 205 VAL A CA 1
ATOM 1500 C C . VAL A 1 205 ? -28.580 4.798 -4.631 1.00 85.38 205 VAL A C 1
ATOM 1502 O O . VAL A 1 205 ? -29.790 5.014 -4.651 1.00 85.38 205 VAL A O 1
ATOM 1505 N N . ALA A 1 206 ? -27.705 5.543 -3.958 1.00 88.19 206 ALA A N 1
ATOM 1506 C CA . ALA A 1 206 ? -28.076 6.784 -3.293 1.00 88.19 206 ALA A CA 1
ATOM 1507 C C . ALA A 1 206 ? -28.350 7.900 -4.321 1.00 88.19 206 ALA A C 1
ATOM 1509 O O . ALA A 1 206 ? -27.673 7.998 -5.349 1.00 88.19 206 ALA A O 1
ATOM 1510 N N . GLY A 1 207 ? -29.320 8.766 -4.039 1.00 84.00 207 GLY A N 1
ATOM 1511 C CA . GLY A 1 207 ? -29.712 9.875 -4.899 1.00 84.00 207 GLY A CA 1
ATOM 1512 C C . GLY A 1 207 ? -30.778 10.784 -4.283 1.00 84.00 207 GLY A C 1
ATOM 1513 O O . GLY A 1 207 ? -31.483 10.435 -3.341 1.00 84.00 207 GLY A O 1
ATOM 1514 N N . SER A 1 208 ? -30.935 11.973 -4.862 1.00 84.56 208 SER A N 1
ATOM 1515 C CA . SER A 1 208 ? -31.928 12.976 -4.445 1.00 84.56 208 SER A CA 1
ATOM 1516 C C . SER A 1 208 ? -33.376 12.641 -4.833 1.00 84.56 208 SER A C 1
ATOM 1518 O O . SER A 1 208 ? -34.264 13.471 -4.655 1.00 84.56 208 SER A O 1
ATOM 1520 N N . VAL A 1 209 ? -33.626 11.452 -5.388 1.00 86.62 209 VAL A N 1
ATOM 1521 C CA . VAL A 1 209 ? -34.960 10.980 -5.766 1.00 86.62 209 VAL A CA 1
ATOM 1522 C C . VAL A 1 209 ? -35.351 9.858 -4.799 1.00 86.62 209 VAL A C 1
ATOM 1524 O O . VAL A 1 209 ? -34.603 8.893 -4.686 1.00 86.62 209 VAL A O 1
ATOM 1527 N N . PRO A 1 210 ? -36.483 9.946 -4.082 1.00 90.56 210 PRO A N 1
ATOM 1528 C CA . PRO A 1 210 ? -36.920 8.873 -3.195 1.00 90.56 210 PRO A CA 1
ATOM 1529 C C . PRO A 1 210 ? -37.425 7.655 -3.985 1.00 90.56 210 PRO A C 1
ATOM 1531 O O . PRO A 1 210 ? -37.961 7.787 -5.093 1.00 90.56 210 PRO A O 1
ATOM 1534 N N . LEU A 1 211 ? -37.331 6.459 -3.395 1.00 89.31 211 LEU A N 1
ATOM 1535 C CA . LEU A 1 211 ? -37.957 5.259 -3.956 1.00 89.31 211 LEU A CA 1
ATOM 1536 C C . LEU A 1 211 ? -39.342 5.049 -3.347 1.00 89.31 211 LEU A C 1
ATOM 1538 O O . LEU A 1 211 ? -39.513 4.947 -2.137 1.00 89.31 211 LEU A O 1
ATOM 1542 N N . SER A 1 212 ? -40.352 4.912 -4.206 1.00 87.56 212 SER A N 1
ATOM 1543 C CA . SER A 1 212 ? -41.688 4.514 -3.764 1.00 87.56 212 SER A CA 1
ATOM 1544 C C . SER A 1 212 ? -41.650 3.133 -3.101 1.00 87.56 212 SER A C 1
ATOM 1546 O O . SER A 1 212 ? -41.019 2.208 -3.613 1.00 87.56 212 SER A O 1
ATOM 1548 N N . SER A 1 213 ? -42.448 2.934 -2.052 1.00 88.50 213 SER A N 1
ATOM 1549 C CA . SER A 1 213 ? -42.706 1.612 -1.459 1.00 88.50 213 SER A CA 1
ATOM 1550 C C . SER A 1 213 ? -43.271 0.584 -2.457 1.00 88.50 213 SER A C 1
ATOM 1552 O O . SER A 1 213 ? -43.214 -0.619 -2.216 1.00 88.50 213 SER A O 1
ATOM 1554 N N . SER A 1 214 ? -43.771 1.028 -3.617 1.00 86.38 214 SER A N 1
ATOM 1555 C CA . SER A 1 214 ? -44.177 0.158 -4.730 1.00 86.38 214 SER A CA 1
ATOM 1556 C C . SER A 1 214 ? -43.013 -0.381 -5.582 1.00 86.38 214 SER A C 1
ATOM 1558 O O . SER A 1 214 ? -43.232 -1.255 -6.422 1.00 86.38 214 SER A O 1
ATOM 1560 N N . CYS A 1 215 ? -41.781 0.105 -5.384 1.00 86.81 215 CYS A N 1
ATOM 1561 C CA . CYS A 1 215 ? -40.635 -0.236 -6.231 1.00 86.81 215 CYS A CA 1
ATOM 1562 C C . CYS A 1 215 ? -40.036 -1.615 -5.967 1.00 86.81 215 CYS A C 1
ATOM 1564 O O . CYS A 1 215 ? -39.591 -2.288 -6.896 1.00 86.81 215 CYS A O 1
ATOM 1566 N N . SER A 1 216 ? -40.024 -2.055 -4.712 1.00 88.06 216 SER A N 1
ATOM 1567 C CA . SER A 1 216 ? -39.679 -3.424 -4.330 1.00 88.06 216 SER A CA 1
ATOM 1568 C C . SER A 1 216 ? -40.151 -3.702 -2.905 1.00 88.06 216 SER A C 1
ATOM 1570 O O . SER A 1 216 ? -40.413 -2.773 -2.145 1.00 88.06 216 SER A O 1
ATOM 1572 N N . ALA A 1 217 ? -40.204 -4.977 -2.510 1.00 88.62 217 ALA A N 1
ATOM 1573 C CA . ALA A 1 217 ? -40.462 -5.342 -1.115 1.00 88.62 217 ALA A CA 1
ATOM 1574 C C . ALA A 1 217 ? -39.397 -4.771 -0.156 1.00 88.62 217 ALA A C 1
ATOM 1576 O O . ALA A 1 217 ? -39.729 -4.411 0.966 1.00 88.62 217 ALA A O 1
ATOM 1577 N N . CYS A 1 218 ? -38.148 -4.635 -0.619 1.00 90.31 218 CYS A N 1
ATOM 1578 C CA . CYS A 1 218 ? -37.075 -4.008 0.149 1.00 90.31 218 CYS A CA 1
ATOM 1579 C C . CYS A 1 218 ? -37.279 -2.494 0.296 1.00 90.31 218 CYS A C 1
ATOM 1581 O O . CYS A 1 218 ? -37.220 -1.981 1.405 1.00 90.31 218 CYS A O 1
ATOM 1583 N N . ALA A 1 219 ? -37.621 -1.799 -0.797 1.00 90.94 219 ALA A N 1
ATOM 1584 C CA . ALA A 1 219 ? -37.993 -0.389 -0.732 1.00 90.94 219 ALA A CA 1
ATOM 1585 C C . ALA A 1 219 ? -39.161 -0.195 0.243 1.00 90.94 219 ALA A C 1
ATOM 1587 O O . ALA A 1 219 ? -39.071 0.650 1.115 1.00 90.94 219 ALA A O 1
ATOM 1588 N N . LYS A 1 220 ? -40.208 -1.036 0.194 1.00 92.38 220 LYS A N 1
ATOM 1589 C CA . LYS A 1 220 ? -41.276 -0.986 1.204 1.00 92.38 220 LYS A CA 1
ATOM 1590 C C . LYS A 1 220 ? -40.745 -1.156 2.633 1.00 92.38 220 LYS A C 1
ATOM 1592 O O . LYS A 1 220 ? -41.145 -0.377 3.482 1.00 92.38 220 LYS A O 1
ATOM 1597 N N . ALA A 1 221 ? -39.887 -2.142 2.896 1.00 92.00 221 ALA A N 1
ATOM 1598 C CA . ALA A 1 221 ? -39.387 -2.421 4.244 1.00 92.00 221 ALA A CA 1
ATOM 1599 C C . ALA A 1 221 ? -38.561 -1.260 4.824 1.00 92.00 221 ALA A C 1
ATOM 1601 O O . ALA A 1 221 ? -38.806 -0.864 5.959 1.00 92.00 221 ALA A O 1
ATOM 1602 N N . VAL A 1 222 ? -37.657 -0.673 4.030 1.00 92.56 222 VAL A N 1
ATOM 1603 C CA . VAL A 1 222 ? -36.928 0.551 4.408 1.00 92.56 222 VAL A CA 1
ATOM 1604 C C . VAL A 1 222 ? -37.915 1.701 4.613 1.00 92.56 222 VAL A C 1
ATOM 1606 O O . VAL A 1 222 ? -37.900 2.337 5.651 1.00 92.56 222 VAL A O 1
ATOM 1609 N N . CYS A 1 223 ? -38.868 1.908 3.702 1.00 93.31 223 CYS A N 1
ATOM 1610 C CA . CYS A 1 223 ? -39.850 2.993 3.803 1.00 93.31 223 CYS A CA 1
ATOM 1611 C C . CYS A 1 223 ? -40.900 2.837 4.922 1.00 93.31 223 CYS A C 1
ATOM 1613 O O . CYS A 1 223 ? -41.568 3.814 5.261 1.00 93.31 223 CYS A O 1
ATOM 1615 N N . ASP A 1 224 ? -41.089 1.626 5.455 1.00 91.25 224 ASP A N 1
ATOM 1616 C CA . ASP A 1 224 ? -41.894 1.358 6.652 1.00 91.25 224 ASP A CA 1
ATOM 1617 C C . ASP A 1 224 ? -41.102 1.667 7.944 1.00 91.25 224 ASP A C 1
ATOM 1619 O O . ASP A 1 224 ? -41.719 1.890 8.987 1.00 91.25 224 ASP A O 1
ATOM 1623 N N . ALA A 1 225 ? -39.762 1.668 7.881 1.00 89.56 225 ALA A N 1
ATOM 1624 C CA . ALA A 1 225 ? -38.854 1.990 8.984 1.00 89.56 225 ALA A CA 1
ATOM 1625 C C . ALA A 1 225 ? -38.466 3.481 8.994 1.00 89.56 225 ALA A C 1
ATOM 1627 O O . ALA A 1 225 ? -38.663 4.148 10.011 1.00 89.56 225 ALA A O 1
ATOM 1628 N N . ASP A 1 226 ? -38.011 4.012 7.855 1.00 91.19 226 ASP A N 1
ATOM 1629 C CA . ASP A 1 226 ? -37.766 5.433 7.618 1.00 91.19 226 ASP A CA 1
ATOM 1630 C C . ASP A 1 226 ? -38.619 5.987 6.459 1.00 91.19 226 ASP A C 1
ATOM 1632 O O . ASP A 1 226 ? -38.416 5.735 5.265 1.00 91.19 226 ASP A O 1
ATOM 1636 N N . SER A 1 227 ? -39.581 6.832 6.831 1.00 93.62 227 SER A N 1
ATOM 1637 C CA . SER A 1 227 ? -40.449 7.551 5.896 1.00 93.62 227 SER A CA 1
ATOM 1638 C C . SER A 1 227 ? -39.730 8.612 5.046 1.00 93.62 227 SER A C 1
ATOM 1640 O O . SER A 1 227 ? -40.271 9.043 4.024 1.00 93.62 227 SER A O 1
ATOM 1642 N N . TYR A 1 228 ? -38.521 9.045 5.418 1.00 93.12 228 TYR A N 1
ATOM 1643 C CA . TYR A 1 228 ? -37.706 9.958 4.612 1.00 93.12 228 TYR A CA 1
ATOM 1644 C C . TYR A 1 228 ? -37.363 9.329 3.253 1.00 93.12 228 TYR A C 1
ATOM 1646 O O . TYR A 1 228 ? -37.543 9.971 2.212 1.00 93.12 228 TYR A O 1
ATOM 1654 N N . CYS A 1 229 ? -37.016 8.037 3.250 1.00 92.56 229 CYS A N 1
ATOM 1655 C CA . CYS A 1 229 ? -36.589 7.284 2.071 1.00 92.56 229 CYS A CA 1
ATOM 1656 C C . CYS A 1 229 ? -37.660 7.165 0.964 1.00 92.56 229 CYS A C 1
ATOM 1658 O O . CYS A 1 229 ? -37.320 7.068 -0.220 1.00 92.56 229 CYS A O 1
ATOM 1660 N N . CYS A 1 230 ? -38.957 7.223 1.308 1.00 93.00 230 CYS A N 1
ATOM 1661 C CA . CYS A 1 230 ? -40.059 7.259 0.327 1.00 93.00 230 CYS A CA 1
ATOM 1662 C C . CYS A 1 230 ? -40.586 8.655 -0.014 1.00 93.00 230 CYS A C 1
ATOM 1664 O O . CYS A 1 230 ? -41.301 8.783 -1.012 1.00 93.00 230 CYS A O 1
ATOM 1666 N N . THR A 1 231 ? -40.296 9.680 0.790 1.00 89.00 231 THR A N 1
ATOM 1667 C CA . THR A 1 231 ? -40.948 10.998 0.661 1.00 89.00 231 THR A CA 1
ATOM 1668 C C . THR A 1 231 ? -40.007 12.132 0.281 1.00 89.00 231 THR A C 1
ATOM 1670 O O . THR A 1 231 ? -40.462 13.090 -0.341 1.00 89.00 231 THR A O 1
ATOM 1673 N N . THR A 1 232 ? -38.721 12.035 0.629 1.00 91.06 232 THR A N 1
ATOM 1674 C CA . THR A 1 232 ? -37.772 13.152 0.532 1.00 91.06 232 THR A CA 1
ATOM 1675 C C . THR A 1 232 ? -36.599 12.826 -0.390 1.00 91.06 232 THR A C 1
ATOM 1677 O O . THR A 1 232 ? -36.474 13.453 -1.438 1.00 91.06 232 THR A O 1
ATOM 1680 N N . ALA A 1 233 ? -35.770 11.839 -0.048 1.00 90.56 233 ALA A 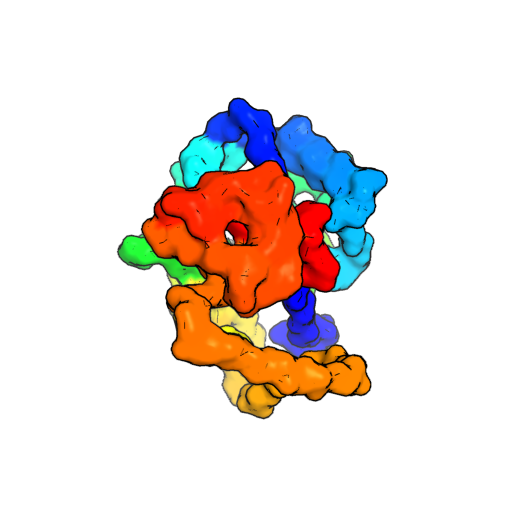N 1
ATOM 1681 C CA . ALA A 1 233 ? -34.645 11.383 -0.869 1.00 90.56 233 ALA A CA 1
ATOM 1682 C C . ALA A 1 233 ? -34.258 9.949 -0.488 1.00 90.56 233 ALA A C 1
ATOM 1684 O O . ALA A 1 233 ? -34.557 9.514 0.617 1.00 90.56 233 ALA A O 1
ATOM 1685 N N . TRP A 1 234 ? -33.574 9.227 -1.377 1.00 93.81 234 TRP A N 1
ATOM 1686 C CA . TRP A 1 234 ? -32.987 7.923 -1.066 1.00 93.81 234 TRP A CA 1
ATOM 1687 C C . TRP A 1 234 ? -31.477 8.100 -0.891 1.00 93.81 234 TRP A C 1
ATOM 1689 O O . TRP A 1 234 ? -30.714 7.870 -1.824 1.00 93.81 234 TRP A O 1
ATOM 1699 N N . ASP A 1 235 ? -31.033 8.613 0.254 1.00 91.06 235 ASP A N 1
ATOM 1700 C CA . ASP A 1 235 ? -29.617 8.931 0.475 1.00 91.06 235 ASP A CA 1
ATOM 1701 C C . ASP A 1 235 ? -28.792 7.725 0.974 1.00 91.06 235 ASP A C 1
ATOM 1703 O O . ASP A 1 235 ? -29.233 6.577 0.899 1.00 91.06 235 ASP A O 1
ATOM 1707 N N . GLN A 1 236 ? -27.555 7.962 1.427 1.00 89.81 236 GLN A N 1
ATOM 1708 C CA . GLN A 1 236 ? -26.685 6.886 1.909 1.00 89.81 236 GLN A CA 1
ATOM 1709 C C . GLN A 1 236 ? -27.246 6.193 3.161 1.00 89.81 236 GLN A C 1
ATOM 1711 O O . GLN A 1 236 ? -27.057 4.991 3.300 1.00 89.81 236 GLN A O 1
ATOM 1716 N N . THR A 1 237 ? -27.998 6.894 4.014 1.00 90.00 237 THR A N 1
ATOM 1717 C CA . THR A 1 237 ? -28.669 6.292 5.177 1.00 90.00 237 THR A CA 1
ATOM 1718 C C . THR A 1 237 ? -29.704 5.274 4.705 1.00 90.00 237 THR A C 1
ATOM 1720 O O . THR A 1 237 ? -29.684 4.130 5.145 1.00 90.00 237 THR A O 1
ATOM 1723 N N . CYS A 1 238 ? -30.518 5.634 3.705 1.00 92.81 238 CYS A N 1
ATOM 1724 C CA . CYS A 1 238 ? -31.480 4.719 3.081 1.00 92.81 238 CYS A CA 1
ATOM 1725 C C . CYS A 1 238 ? -30.817 3.492 2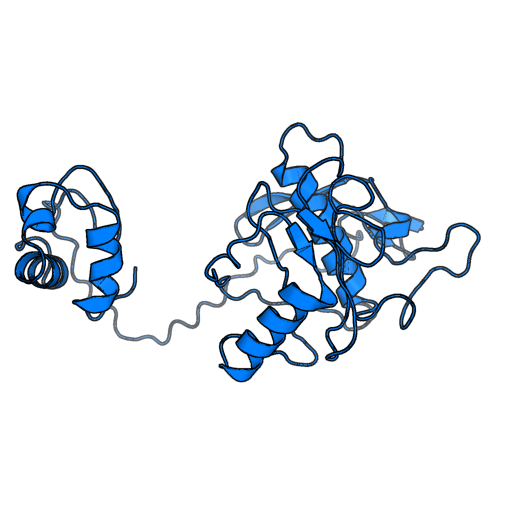.426 1.00 92.81 238 CYS A C 1
ATOM 1727 O O . CYS A 1 238 ? -31.432 2.428 2.360 1.00 92.81 238 CYS A O 1
ATOM 1729 N N . VAL A 1 239 ? -29.579 3.621 1.928 1.00 89.88 239 VAL A N 1
ATOM 1730 C CA . VAL A 1 239 ? -28.791 2.498 1.386 1.00 89.88 239 VAL A CA 1
ATOM 1731 C C . VAL A 1 239 ? -28.229 1.618 2.509 1.00 89.88 239 VAL A C 1
ATOM 1733 O O . VAL A 1 239 ? -28.341 0.397 2.425 1.00 89.88 239 VAL A O 1
ATOM 1736 N N . ASP A 1 240 ? -27.684 2.206 3.573 1.00 86.25 240 ASP A N 1
ATOM 1737 C CA . ASP A 1 240 ? -27.145 1.474 4.729 1.00 86.25 240 ASP A CA 1
ATOM 1738 C C . ASP A 1 240 ? -28.260 0.702 5.473 1.00 86.25 240 ASP A C 1
ATOM 1740 O O . ASP A 1 240 ? -28.071 -0.425 5.944 1.00 86.25 240 ASP A O 1
ATOM 1744 N N . GLU A 1 241 ? -29.473 1.259 5.497 1.00 87.69 241 GLU A N 1
ATOM 1745 C CA . GLU A 1 241 ? -30.683 0.628 6.027 1.00 87.69 241 GLU A CA 1
ATOM 1746 C C . GLU A 1 241 ? -31.152 -0.603 5.232 1.00 87.69 241 GLU A C 1
ATOM 1748 O O . GLU A 1 241 ? -31.793 -1.489 5.809 1.00 87.69 241 GLU A O 1
ATOM 1753 N N . VAL A 1 242 ? -30.784 -0.747 3.950 1.00 89.12 242 VAL A N 1
ATOM 1754 C CA . VAL A 1 242 ? -31.105 -1.952 3.156 1.00 89.12 242 VAL A CA 1
ATOM 1755 C C . VAL A 1 242 ? -30.540 -3.209 3.816 1.00 89.12 242 VAL A C 1
ATOM 1757 O O . VAL A 1 242 ? -31.244 -4.214 3.907 1.00 89.12 242 VAL A O 1
ATOM 1760 N N . ALA A 1 243 ? -29.316 -3.149 4.345 1.00 80.25 243 ALA A N 1
ATOM 1761 C CA . ALA A 1 243 ? -28.696 -4.279 5.036 1.00 80.25 243 ALA A CA 1
ATOM 1762 C C . ALA A 1 243 ? -29.382 -4.627 6.375 1.00 80.25 243 ALA A C 1
ATOM 1764 O O . ALA A 1 243 ? -29.206 -5.735 6.885 1.00 80.25 243 ALA A O 1
ATOM 1765 N N . SER A 1 244 ? -30.163 -3.698 6.939 1.00 80.44 244 SER A N 1
ATOM 1766 C CA . SER A 1 244 ? -30.860 -3.854 8.223 1.00 80.44 244 SER A CA 1
ATOM 1767 C C . SER A 1 244 ? -32.307 -4.331 8.062 1.00 80.44 244 SER A C 1
ATOM 1769 O O . SER A 1 244 ? -32.775 -5.148 8.855 1.00 80.44 244 SER A O 1
ATOM 1771 N N . TYR A 1 245 ? -33.012 -3.857 7.028 1.00 84.62 245 TYR A N 1
ATOM 1772 C CA . TYR A 1 245 ? -34.440 -4.132 6.814 1.00 84.62 245 TYR A CA 1
ATOM 1773 C C . TYR A 1 245 ? -34.739 -5.059 5.625 1.00 84.62 245 TYR A C 1
ATOM 1775 O O . TYR A 1 245 ? -35.883 -5.487 5.452 1.00 84.62 245 TYR A O 1
ATOM 1783 N N . CYS A 1 246 ? -33.734 -5.429 4.825 1.00 84.62 246 CYS A N 1
ATOM 1784 C CA . CYS A 1 246 ? -33.886 -6.331 3.685 1.00 84.62 246 CYS A CA 1
ATOM 1785 C C . CYS A 1 246 ? -32.963 -7.553 3.775 1.00 84.62 246 CYS A C 1
ATOM 1787 O O . CYS A 1 246 ? -31.869 -7.515 4.322 1.00 84.62 246 CYS A O 1
ATOM 1789 N N . SER A 1 247 ? -33.364 -8.654 3.134 1.00 66.69 247 SER A N 1
ATOM 1790 C CA . SER A 1 247 ? -32.531 -9.859 2.965 1.00 66.69 247 SER A CA 1
ATOM 1791 C C . SER A 1 247 ? -31.466 -9.710 1.860 1.00 66.69 247 SER A C 1
ATOM 1793 O O . SER A 1 247 ? -31.146 -10.682 1.175 1.00 66.69 247 SER A O 1
ATOM 1795 N N . SER A 1 248 ? -30.970 -8.491 1.647 1.00 62.34 248 SER A N 1
ATOM 1796 C CA . SER A 1 248 ? -30.098 -8.101 0.537 1.00 62.34 248 SER A CA 1
ATOM 1797 C C . SER A 1 248 ? -29.016 -7.161 1.052 1.00 62.34 248 SER A C 1
ATOM 1799 O O . SER A 1 248 ? -29.321 -6.245 1.805 1.00 62.34 248 SER A O 1
ATOM 1801 N N . SER A 1 249 ? -27.775 -7.353 0.612 1.00 71.31 249 SER A N 1
ATOM 1802 C CA . SER A 1 249 ? -26.674 -6.423 0.872 1.00 71.31 249 SER A CA 1
ATOM 1803 C C . SER A 1 249 ? -26.469 -5.493 -0.320 1.00 71.31 249 SER A C 1
ATOM 1805 O O . SER A 1 249 ? -26.299 -5.974 -1.448 1.00 71.31 249 SER A O 1
ATOM 1807 N N . CYS A 1 250 ? -26.455 -4.195 -0.040 1.00 71.38 250 CYS A N 1
ATOM 1808 C CA . CYS A 1 250 ? -25.723 -3.212 -0.827 1.00 71.38 250 CYS A CA 1
ATOM 1809 C C . CYS A 1 250 ? -24.268 -3.151 -0.321 1.00 71.38 250 CYS A C 1
ATOM 1811 O O . CYS A 1 250 ? -23.397 -2.799 -1.143 1.00 71.38 250 CYS A O 1
#

Radius of gyration: 22.99 Å; chains: 1; bounding box: 72×36×42 Å

Foldseek 3Di:
DVVVVLDDDDDDDDDDDDDPPDLEEEFLPGVLVVVVVCVVVVVDDDDPPDDDDDDDDPSRWYDYDHDIAQPHDAFAAADDDSDDDTGHDQHPQADDPPSVLSVQAVVQLRVVQCSQPRHPPPGDWPPDPQTDGFQSVQRRAWDWDADLVRDIGIYTFGDDPVVNDTHPDDPPPPPPPRPPVPPPPPCPPPPPPDQPPPFPDDQQDWDQAATALVRDVLSVQLCVVPVCRHPTTSHVVSNVCSVVRHPDHD

Sequence (250 aa):
MYQYSIGRGSAVPGIAIPTLGKSTLDDQNDIQTMLYNLVQSGKLKPTANTYYPIHFAPGVSITTGQYASCSYFCAYHNAVDISASTRACAGGCGNDAQLINNMFSVASHELAETMTDPSPITGWNDDGQSLGEIGDLCNAQQGKTVGSDGVTYVVQKLWSNSDGNCVVTTGSGPTTTKVVVKTTTTKVPVKTTTANSRCPHSVCVAGSVPLSSSCSACAKAVCDADSYCCTTAWDQTCVDEVASYCSSSC